Protein AF-A0A2S5X567-F1 (afdb_monomer_lite)

Structure (mmCIF, N/CA/C/O backbone):
data_AF-A0A2S5X567-F1
#
_entry.id   AF-A0A2S5X567-F1
#
loop_
_atom_site.group_PDB
_atom_site.id
_atom_site.type_symbol
_atom_site.label_atom_id
_atom_site.label_alt_id
_atom_site.label_comp_id
_atom_site.label_asym_id
_atom_site.label_entity_id
_atom_site.label_seq_id
_atom_site.pdbx_PDB_ins_code
_atom_site.Cartn_x
_atom_site.Cartn_y
_atom_site.Cartn_z
_atom_site.occupancy
_atom_site.B_iso_or_equiv
_atom_site.auth_seq_id
_atom_site.auth_comp_id
_atom_site.auth_asym_id
_atom_site.auth_atom_id
_atom_site.pdbx_PDB_model_num
ATOM 1 N N . MET A 1 1 ? -28.056 -28.460 -9.362 1.00 40.34 1 MET A N 1
ATOM 2 C CA . MET A 1 1 ? -28.224 -27.778 -8.064 1.00 40.34 1 MET A CA 1
ATOM 3 C C . MET A 1 1 ? -27.816 -28.762 -6.987 1.00 40.34 1 MET A C 1
ATOM 5 O O . MET A 1 1 ? -28.628 -29.584 -6.592 1.00 40.34 1 MET A O 1
ATOM 9 N N . ALA A 1 2 ? -26.530 -28.770 -6.637 1.00 36.94 2 ALA A N 1
ATOM 10 C CA . ALA A 1 2 ? -26.039 -29.514 -5.486 1.00 36.94 2 ALA A CA 1
ATOM 11 C C . ALA A 1 2 ? -26.083 -28.575 -4.278 1.00 36.94 2 ALA A C 1
ATOM 13 O O . ALA A 1 2 ? -25.744 -27.397 -4.394 1.00 36.94 2 ALA A O 1
ATOM 14 N N . ASP A 1 3 ? -26.581 -29.125 -3.185 1.00 39.69 3 ASP A N 1
ATOM 15 C CA . ASP A 1 3 ? -26.898 -28.499 -1.914 1.00 39.69 3 ASP A CA 1
ATOM 16 C C . ASP A 1 3 ? -25.749 -27.630 -1.366 1.00 39.69 3 ASP A C 1
ATOM 18 O O . ASP A 1 3 ? -24.640 -28.100 -1.109 1.00 39.69 3 ASP A O 1
ATOM 22 N N . ALA A 1 4 ? -26.015 -26.330 -1.232 1.00 44.78 4 ALA A N 1
ATOM 23 C CA . ALA A 1 4 ? -25.127 -25.352 -0.605 1.00 44.78 4 ALA A CA 1
ATOM 24 C C . ALA A 1 4 ? -25.386 -25.229 0.913 1.00 44.78 4 ALA A C 1
ATOM 26 O O . ALA A 1 4 ? -24.801 -24.362 1.563 1.00 44.78 4 ALA A O 1
ATOM 27 N N . GLY A 1 5 ? -26.254 -26.080 1.473 1.00 37.66 5 GLY A N 1
ATOM 28 C CA . GLY A 1 5 ? -26.745 -26.012 2.847 1.00 37.66 5 GLY A CA 1
ATOM 29 C C . GLY A 1 5 ? -25.761 -26.439 3.939 1.00 37.66 5 GLY A C 1
ATOM 30 O O . GLY A 1 5 ? -26.030 -26.181 5.106 1.00 37.66 5 GLY A O 1
ATOM 31 N N . GLU A 1 6 ? -24.605 -27.022 3.604 1.00 38.41 6 GLU A N 1
ATOM 32 C CA . GLU A 1 6 ? -23.741 -27.685 4.602 1.00 38.41 6 GLU A CA 1
ATOM 33 C C . GLU A 1 6 ? -22.329 -27.077 4.748 1.00 38.41 6 GLU A C 1
ATOM 35 O O . GLU A 1 6 ? -21.417 -27.704 5.278 1.00 38.41 6 GLU A O 1
ATOM 40 N N . ARG A 1 7 ? -22.116 -25.829 4.297 1.00 49.78 7 ARG A N 1
ATOM 41 C CA . ARG A 1 7 ? -20.831 -25.106 4.473 1.00 49.78 7 ARG A CA 1
ATOM 42 C C . ARG A 1 7 ? -20.828 -23.992 5.520 1.00 49.78 7 ARG A C 1
ATOM 44 O O . ARG A 1 7 ? -19.829 -23.290 5.636 1.00 49.78 7 ARG A O 1
ATOM 51 N N . SER A 1 8 ? -21.893 -23.816 6.297 1.00 47.00 8 SER A N 1
ATOM 52 C CA . SER A 1 8 ? -21.984 -22.704 7.253 1.00 47.00 8 SER A CA 1
ATOM 53 C C . SER A 1 8 ? -21.869 -23.145 8.713 1.00 47.00 8 SER A C 1
ATOM 55 O O . SER A 1 8 ? -22.635 -22.700 9.564 1.00 47.00 8 SER A O 1
ATOM 57 N N . GLY A 1 9 ? -20.840 -23.930 9.037 1.00 45.16 9 GLY A N 1
ATOM 58 C CA . GLY A 1 9 ? -20.127 -23.654 10.282 1.00 45.16 9 GLY A CA 1
ATOM 59 C C . GLY A 1 9 ? -19.465 -22.296 10.084 1.00 45.16 9 GLY A C 1
ATOM 60 O O . GLY A 1 9 ? -18.417 -22.220 9.445 1.00 45.16 9 GLY A O 1
ATOM 61 N N . ARG A 1 10 ? -20.146 -21.213 10.478 1.00 57.50 10 ARG A N 1
ATOM 62 C CA . ARG A 1 10 ? -19.633 -19.844 10.371 1.00 57.50 10 ARG A CA 1
ATOM 63 C C . ARG A 1 10 ? -18.263 -19.858 11.045 1.00 57.50 10 ARG A C 1
ATOM 65 O O . ARG A 1 10 ? -18.187 -20.060 12.250 1.00 57.50 10 ARG A O 1
ATOM 72 N N . ARG A 1 11 ? -17.185 -19.762 10.262 1.00 63.56 11 ARG A N 1
ATOM 73 C CA . ARG A 1 11 ? -15.843 -19.637 10.827 1.00 63.56 11 ARG A CA 1
ATOM 74 C C . ARG A 1 11 ? -15.815 -18.275 11.495 1.00 63.56 11 ARG A C 1
ATOM 76 O O . ARG A 1 11 ? -15.683 -17.264 10.817 1.00 63.56 11 ARG A O 1
ATOM 83 N N . GLU A 1 12 ? -16.071 -18.257 12.794 1.00 80.62 12 GLU A N 1
ATOM 84 C CA . GLU A 1 12 ? -15.840 -17.080 13.612 1.00 80.62 12 GLU A CA 1
ATOM 85 C C . GLU A 1 12 ? -14.354 -16.730 13.505 1.00 80.62 12 GLU A C 1
ATOM 87 O O . GLU A 1 12 ? -13.498 -17.611 13.378 1.00 80.62 12 GLU A O 1
ATOM 92 N N . HIS A 1 13 ? -14.054 -15.436 13.486 1.00 89.81 13 HIS A N 1
ATOM 93 C CA . HIS A 1 13 ? -12.693 -14.920 13.411 1.00 89.81 13 HIS A CA 1
ATOM 94 C C . HIS A 1 13 ? -12.310 -14.374 14.795 1.00 89.81 13 HIS A C 1
ATOM 96 O O . HIS A 1 13 ? -12.282 -13.157 14.962 1.00 89.81 13 HIS A O 1
ATOM 102 N N . PRO A 1 14 ? -12.067 -15.234 15.807 1.00 93.44 14 PRO A N 1
ATOM 103 C CA . PRO A 1 14 ? -11.930 -14.797 17.198 1.00 93.44 14 PRO A CA 1
ATOM 104 C C . PRO A 1 14 ? -10.787 -13.797 17.392 1.00 93.44 14 PRO A C 1
ATOM 106 O O . PRO A 1 14 ? -10.970 -12.797 18.072 1.00 93.44 14 PRO A O 1
ATOM 109 N N . GLU A 1 15 ? -9.644 -13.992 16.728 1.00 95.62 15 GLU A N 1
ATOM 110 C CA . GLU A 1 15 ? -8.525 -13.044 16.836 1.00 95.62 15 GLU A CA 1
ATOM 111 C C . GLU A 1 15 ? -8.782 -11.724 16.094 1.00 95.62 15 GLU A C 1
ATOM 113 O O . GLU A 1 15 ? -8.281 -10.686 16.511 1.00 95.62 15 GLU A O 1
ATOM 118 N N . LEU A 1 16 ? -9.601 -11.727 15.035 1.00 94.88 16 LEU A N 1
ATOM 119 C CA . LEU A 1 16 ? -10.022 -10.479 14.389 1.00 94.88 16 LEU A CA 1
ATOM 120 C C . LEU A 1 16 ? -10.975 -9.700 15.299 1.00 94.88 16 LEU A C 1
ATOM 122 O O . LEU A 1 16 ? -10.825 -8.494 15.441 1.00 94.88 16 LEU A O 1
ATOM 126 N N . LEU A 1 17 ? -11.925 -10.390 15.937 1.00 94.06 17 LEU A N 1
ATOM 127 C CA . LEU A 1 17 ? -12.828 -9.781 16.917 1.00 94.06 17 LEU A CA 1
ATOM 128 C C . LEU A 1 17 ? -12.043 -9.210 18.101 1.00 94.06 17 LEU A C 1
ATOM 130 O O . LEU A 1 17 ? -12.243 -8.057 18.465 1.00 94.06 17 LEU A O 1
ATOM 134 N N . ARG A 1 18 ? -11.072 -9.964 18.622 1.00 95.88 18 ARG A N 1
ATOM 135 C CA . ARG A 1 18 ? -10.154 -9.478 19.655 1.00 95.88 18 ARG A CA 1
ATOM 136 C C . ARG A 1 18 ? -9.371 -8.242 19.200 1.00 95.88 18 ARG A C 1
ATOM 138 O O . ARG A 1 18 ? -9.202 -7.314 19.981 1.00 95.88 18 ARG A O 1
ATOM 145 N N . LEU A 1 19 ? -8.879 -8.209 17.960 1.00 95.94 19 LEU A N 1
ATOM 146 C CA . LEU A 1 19 ? -8.181 -7.034 17.429 1.00 95.94 19 LEU A CA 1
ATOM 147 C C . LEU A 1 19 ? -9.108 -5.811 17.361 1.00 95.94 19 LEU A C 1
ATOM 149 O O . LEU A 1 19 ? -8.684 -4.718 17.721 1.00 95.94 19 LEU A O 1
ATOM 153 N N . LEU A 1 20 ? -10.373 -5.990 16.968 1.00 93.31 20 LEU A N 1
ATOM 154 C CA . LEU A 1 20 ? -11.370 -4.913 16.993 1.00 93.31 20 LEU A CA 1
ATOM 155 C C . LEU A 1 20 ? -11.576 -4.364 18.409 1.00 93.31 20 LEU A C 1
ATOM 157 O O . LEU A 1 20 ? -11.542 -3.150 18.590 1.00 93.31 20 LEU A O 1
ATOM 161 N N . GLU A 1 21 ? -11.700 -5.242 19.407 1.00 93.19 21 GLU A N 1
ATOM 162 C CA . GLU A 1 21 ? -11.808 -4.848 20.819 1.00 93.19 21 GLU A CA 1
ATOM 163 C C . GLU A 1 21 ? -10.570 -4.064 21.292 1.00 93.19 21 GLU A C 1
ATOM 165 O O . GLU A 1 21 ? -10.695 -3.083 22.022 1.00 93.19 21 GLU A O 1
ATOM 170 N N . VAL A 1 22 ? -9.365 -4.453 20.854 1.00 94.06 22 VAL A N 1
ATOM 171 C CA . VAL A 1 22 ? -8.121 -3.725 21.167 1.00 94.06 22 VAL A CA 1
ATOM 172 C C . VAL A 1 22 ? -8.123 -2.323 20.550 1.00 94.06 22 VAL A C 1
ATOM 174 O O . VAL A 1 22 ? -7.783 -1.357 21.236 1.00 94.06 22 VAL A O 1
ATOM 177 N N . VAL A 1 23 ? -8.517 -2.194 19.279 1.00 92.44 23 VAL A N 1
ATOM 178 C CA . VAL A 1 23 ? -8.590 -0.893 18.592 1.00 92.44 23 VAL A CA 1
ATOM 179 C C . VAL A 1 23 ? -9.621 0.018 19.264 1.00 92.44 23 VAL A C 1
ATOM 181 O O . VAL A 1 23 ? -9.329 1.189 19.505 1.00 92.44 23 VAL A O 1
ATOM 184 N N . GLU A 1 24 ? -10.784 -0.520 19.638 1.00 89.56 24 GLU A N 1
ATOM 185 C CA . GLU A 1 24 ? -11.815 0.208 20.387 1.00 89.56 24 GLU A CA 1
ATOM 186 C C . GLU A 1 24 ? -11.293 0.662 21.763 1.00 89.56 24 GLU A C 1
ATOM 188 O O . GLU A 1 24 ? -11.463 1.820 22.158 1.00 89.56 24 GLU A O 1
ATOM 193 N N . ALA A 1 25 ? -10.565 -0.207 22.473 1.00 91.19 25 ALA A N 1
ATOM 194 C CA . ALA A 1 25 ? -10.004 0.098 23.787 1.00 91.19 25 ALA A CA 1
ATOM 195 C C . ALA A 1 25 ? -8.987 1.252 23.766 1.00 91.19 25 ALA A C 1
ATOM 197 O O . ALA A 1 25 ? -8.916 2.020 24.728 1.00 91.19 25 ALA A O 1
ATOM 198 N N . PHE A 1 26 ? -8.241 1.454 22.671 1.00 91.12 26 PHE A N 1
ATOM 199 C CA . PHE A 1 26 ? -7.350 2.616 22.535 1.00 91.12 26 PHE A CA 1
ATOM 200 C C . PHE A 1 26 ? -8.079 3.955 22.640 1.00 91.12 26 PHE A C 1
ATOM 202 O O . PHE A 1 26 ? -7.446 4.975 22.924 1.00 91.12 26 PHE A O 1
ATOM 209 N N . ARG A 1 27 ? -9.389 3.955 22.400 1.00 79.88 27 ARG A N 1
ATOM 210 C CA . ARG A 1 27 ? -10.236 5.137 22.286 1.00 79.88 27 ARG A CA 1
ATOM 211 C C . ARG A 1 27 ? -11.341 5.204 23.344 1.00 79.88 27 ARG A C 1
ATOM 213 O O . ARG A 1 27 ? -12.065 6.196 23.375 1.00 79.88 27 ARG A O 1
ATOM 220 N N . GLY A 1 28 ? -11.475 4.173 24.177 1.00 80.31 28 GLY A N 1
ATOM 221 C CA . GLY A 1 28 ? -12.452 4.100 25.2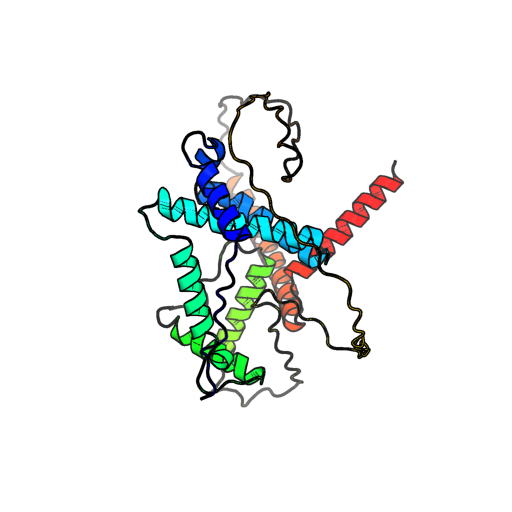61 1.00 80.31 28 GLY A CA 1
ATOM 222 C C . GLY A 1 28 ? -12.077 4.940 26.486 1.00 80.31 28 GLY A C 1
ATOM 223 O O . GLY A 1 28 ? -11.056 5.628 26.521 1.00 80.31 28 GLY A O 1
ATOM 224 N N . GLU A 1 29 ? -12.907 4.874 27.529 1.00 84.38 29 GLU A N 1
ATOM 225 C CA . GLU A 1 29 ? -12.613 5.514 28.815 1.00 84.38 29 GLU A CA 1
ATOM 226 C C . GLU A 1 29 ? -11.297 4.968 29.399 1.00 84.38 29 GLU A C 1
ATOM 228 O O . GLU A 1 29 ? -11.132 3.763 29.570 1.00 84.38 29 GLU A O 1
ATOM 233 N N . GLY A 1 30 ? -10.338 5.857 29.679 1.00 85.06 30 GLY A N 1
ATOM 234 C CA . GLY A 1 30 ? -8.984 5.460 30.089 1.00 85.06 30 GLY A CA 1
ATOM 235 C C . GLY A 1 30 ? -8.070 5.010 28.940 1.00 85.06 30 GLY A C 1
ATOM 236 O O . GLY A 1 30 ? -6.995 4.475 29.205 1.00 85.06 30 GLY A O 1
ATOM 237 N N . GLY A 1 31 ? -8.481 5.231 27.687 1.00 87.69 31 GLY A N 1
ATOM 238 C CA . GLY A 1 31 ? -7.711 4.936 26.483 1.00 87.69 31 GLY A CA 1
ATOM 239 C C . GLY A 1 31 ? -6.455 5.800 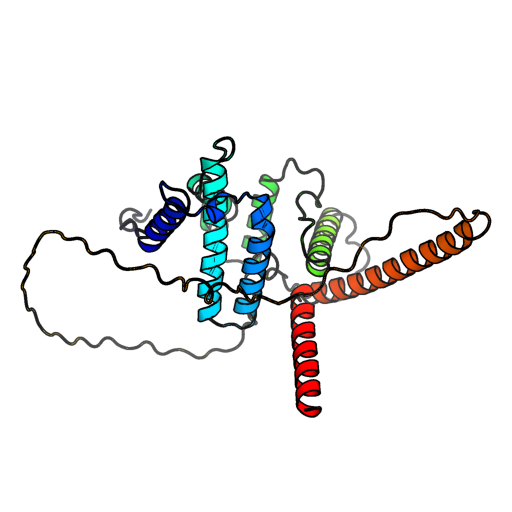26.305 1.00 87.69 31 GLY A C 1
ATOM 240 O O . GLY A 1 31 ? -6.023 6.563 27.171 1.00 87.69 31 GLY A O 1
ATOM 241 N N . CYS A 1 32 ? -5.829 5.679 25.140 1.00 93.38 32 CYS A N 1
ATOM 242 C CA . CYS A 1 32 ? -4.536 6.281 24.844 1.00 93.38 32 CYS A CA 1
ATOM 243 C C . CYS A 1 32 ? -4.689 7.632 24.136 1.00 93.38 32 CYS A C 1
ATOM 245 O O . CYS A 1 32 ? -5.043 7.690 22.956 1.00 93.38 32 CYS A O 1
ATOM 247 N N . ALA A 1 33 ? -4.301 8.714 24.820 1.00 92.75 33 ALA A N 1
ATOM 248 C CA . ALA A 1 33 ? -4.342 10.093 24.316 1.00 92.75 33 ALA A CA 1
ATOM 249 C C . ALA A 1 33 ? -3.566 10.330 23.003 1.00 92.75 33 ALA A C 1
ATOM 251 O O . ALA A 1 33 ? -3.821 11.318 22.313 1.00 92.75 33 ALA A O 1
ATOM 252 N N . TRP A 1 34 ? -2.645 9.437 22.623 1.00 93.31 34 TRP A N 1
ATOM 253 C CA . TRP A 1 34 ? -2.011 9.485 21.304 1.00 93.31 34 TRP A CA 1
ATOM 254 C C . TRP A 1 34 ? -2.947 8.975 20.206 1.00 93.31 34 TRP A C 1
ATOM 256 O O . TRP A 1 34 ? -3.137 9.693 19.226 1.00 93.31 34 TRP A O 1
ATOM 266 N N . TYR A 1 35 ? -3.579 7.806 20.383 1.00 92.62 35 TYR A N 1
ATOM 267 C CA . TYR A 1 35 ? -4.563 7.261 19.436 1.00 92.62 35 TYR A CA 1
ATOM 268 C C . TYR A 1 35 ? -5.776 8.192 19.340 1.00 92.62 35 TYR A C 1
ATOM 270 O O . TYR A 1 35 ? -6.142 8.632 18.252 1.00 92.62 35 TYR A O 1
ATOM 278 N N . GLU A 1 36 ? -6.323 8.600 20.487 1.00 89.44 36 GLU A N 1
ATOM 279 C CA . GLU A 1 36 ? -6.456 10.015 20.852 1.00 89.44 36 GLU A CA 1
ATOM 280 C C . GLU A 1 36 ? -6.499 11.090 19.763 1.00 89.44 36 GLU A C 1
ATOM 282 O O . GLU A 1 36 ? -7.543 11.557 19.297 1.00 89.44 36 GLU A O 1
ATOM 287 N N . ALA A 1 37 ? -5.317 11.581 19.445 1.00 90.62 37 ALA A N 1
ATOM 288 C CA . ALA A 1 37 ? -5.114 12.749 18.618 1.00 90.62 37 ALA A CA 1
ATOM 289 C C . ALA A 1 37 ? -5.101 12.423 17.118 1.00 90.62 37 ALA A C 1
ATOM 291 O O . ALA A 1 37 ? -5.044 13.347 16.306 1.00 90.62 37 ALA A O 1
ATOM 292 N N . GLN A 1 38 ? -5.149 11.142 16.736 1.00 92.94 38 GLN A N 1
ATOM 293 C CA . GLN A 1 38 ? -4.981 10.752 15.341 1.00 92.94 38 GLN A CA 1
ATOM 294 C C . GLN A 1 38 ? -6.188 11.111 14.470 1.00 92.94 38 GLN A C 1
ATOM 296 O O . GLN A 1 38 ? -7.344 11.135 14.901 1.00 92.94 38 GLN A O 1
ATOM 301 N N . THR A 1 39 ? -5.878 11.396 13.209 1.00 92.56 39 THR A N 1
ATOM 302 C CA . THR A 1 39 ? -6.813 11.685 12.122 1.00 92.56 39 THR A CA 1
ATOM 303 C C . THR A 1 39 ? -6.363 10.926 10.877 1.00 92.56 39 THR A C 1
ATOM 305 O O . THR A 1 39 ? -5.222 10.471 10.811 1.00 92.56 39 THR A O 1
ATOM 308 N N . HIS A 1 40 ? -7.204 10.857 9.838 1.00 94.38 40 HIS A N 1
ATOM 309 C CA . HIS A 1 40 ? -6.764 10.297 8.555 1.00 94.38 40 HIS A CA 1
ATOM 310 C C . HIS A 1 40 ? -5.468 10.947 8.055 1.00 94.38 40 HIS A C 1
ATOM 312 O O . HIS A 1 40 ? -4.560 10.242 7.637 1.00 94.38 40 HIS A O 1
ATOM 318 N N . ALA A 1 41 ? -5.364 12.277 8.150 1.00 94.81 41 ALA A N 1
ATOM 319 C CA . ALA A 1 41 ? -4.218 13.028 7.650 1.00 94.81 41 ALA A CA 1
ATOM 320 C C . ALA A 1 41 ? -2.922 12.736 8.421 1.00 94.81 41 ALA A C 1
ATOM 322 O O . ALA A 1 41 ? -1.865 12.628 7.806 1.00 94.81 41 ALA A O 1
ATOM 323 N N . THR A 1 42 ? -2.985 12.589 9.749 1.00 95.19 42 THR A N 1
ATOM 324 C CA . THR A 1 42 ? -1.787 12.298 10.558 1.00 95.19 42 THR A CA 1
ATOM 325 C C . THR A 1 42 ? -1.298 10.864 10.374 1.00 95.19 42 THR A C 1
ATOM 327 O O . THR A 1 42 ? -0.112 10.606 10.561 1.00 95.19 42 THR A O 1
ATOM 330 N N . LEU A 1 43 ? -2.187 9.953 9.968 1.00 95.56 43 LEU A N 1
ATOM 331 C CA . LEU A 1 43 ? -1.876 8.537 9.783 1.00 95.56 43 LEU A CA 1
ATOM 332 C C . LEU A 1 43 ? -1.321 8.174 8.400 1.00 95.56 43 LEU A C 1
ATOM 334 O O . LEU A 1 43 ? -0.715 7.118 8.267 1.00 95.56 43 LEU A O 1
ATOM 338 N N . VAL A 1 44 ? -1.443 9.047 7.389 1.00 95.75 44 VAL A N 1
ATOM 339 C CA . VAL A 1 44 ? -0.936 8.771 6.025 1.00 95.75 44 VAL A CA 1
ATOM 340 C C . VAL A 1 44 ? 0.549 8.400 6.021 1.00 95.75 44 VAL A C 1
ATOM 342 O O . VAL A 1 44 ? 0.954 7.521 5.261 1.00 95.75 44 VAL A O 1
ATOM 345 N N . LYS A 1 45 ? 1.357 9.049 6.873 1.00 95.25 45 LYS A N 1
ATOM 346 C CA . LYS A 1 45 ? 2.786 8.739 7.019 1.00 95.25 45 LYS A CA 1
ATOM 347 C C . LYS A 1 45 ? 2.988 7.271 7.399 1.00 95.25 45 LYS A C 1
ATOM 349 O O . LYS A 1 45 ? 3.688 6.575 6.679 1.00 95.25 45 LYS A O 1
ATOM 354 N N . TYR A 1 46 ? 2.322 6.820 8.461 1.00 95.94 46 TYR A N 1
ATOM 355 C CA . TYR A 1 46 ? 2.448 5.452 8.959 1.00 95.94 46 TYR A CA 1
ATOM 356 C C . TYR A 1 46 ? 1.921 4.446 7.941 1.00 95.94 46 TYR A C 1
ATOM 358 O O . TYR A 1 46 ? 2.650 3.547 7.569 1.00 95.94 46 TYR A O 1
ATOM 366 N N . LEU A 1 47 ? 0.738 4.663 7.350 1.00 96.56 47 LEU A N 1
ATOM 367 C CA . LEU A 1 47 ? 0.233 3.791 6.278 1.00 96.56 47 LEU A CA 1
ATOM 368 C C . LEU A 1 47 ? 1.232 3.633 5.115 1.00 96.56 47 LEU A C 1
ATOM 370 O O . LEU A 1 47 ? 1.333 2.556 4.529 1.00 96.56 47 LEU A O 1
ATOM 374 N N . THR A 1 48 ? 1.949 4.703 4.766 1.00 95.38 48 THR A N 1
ATOM 375 C CA . THR A 1 48 ? 2.980 4.658 3.719 1.00 95.38 48 THR A CA 1
ATOM 376 C C . THR A 1 48 ? 4.199 3.847 4.163 1.00 95.38 48 THR A C 1
ATOM 378 O O . THR A 1 48 ? 4.744 3.112 3.344 1.00 95.38 48 THR A O 1
ATOM 381 N N . GLU A 1 49 ? 4.605 3.973 5.430 1.00 96.44 49 GLU A N 1
ATOM 382 C CA . GLU A 1 49 ? 5.711 3.222 6.043 1.00 96.44 49 GLU A CA 1
ATOM 383 C C . GLU A 1 49 ? 5.371 1.725 6.122 1.00 96.44 49 GLU A C 1
ATOM 385 O O . GLU A 1 49 ? 6.047 0.954 5.447 1.00 96.44 49 GLU A O 1
ATOM 390 N N . GLU A 1 50 ? 4.244 1.338 6.736 1.00 97.88 50 GLU A N 1
ATOM 391 C CA . GLU A 1 50 ? 3.831 -0.079 6.853 1.00 97.88 50 GLU A CA 1
ATOM 392 C C . GLU A 1 50 ? 3.661 -0.742 5.470 1.00 97.88 50 GLU A C 1
ATOM 394 O O . GLU A 1 50 ? 3.925 -1.922 5.254 1.00 97.88 50 GLU A O 1
ATOM 399 N N . THR A 1 51 ? 3.202 0.021 4.467 1.00 96.50 51 THR A N 1
ATOM 400 C CA . THR A 1 51 ? 3.097 -0.499 3.093 1.00 96.50 51 THR A CA 1
ATOM 401 C C . THR A 1 51 ? 4.479 -0.733 2.479 1.00 96.50 51 THR A C 1
ATOM 403 O O . THR A 1 51 ? 4.645 -1.665 1.692 1.00 96.50 51 THR A O 1
ATOM 406 N N . ALA A 1 52 ? 5.459 0.122 2.778 1.00 95.00 52 ALA A N 1
ATOM 407 C CA . ALA A 1 52 ? 6.824 -0.035 2.293 1.00 95.00 52 ALA A CA 1
ATOM 408 C C . ALA A 1 52 ? 7.534 -1.207 2.988 1.00 95.00 52 ALA A C 1
ATOM 410 O O . ALA A 1 52 ? 8.188 -1.986 2.295 1.00 95.00 52 ALA A O 1
ATOM 411 N N . GLU A 1 53 ? 7.342 -1.367 4.296 1.00 97.00 53 GLU A N 1
ATOM 412 C CA . GLU A 1 53 ? 7.863 -2.490 5.087 1.00 97.00 53 GLU A CA 1
ATOM 413 C C . GLU A 1 53 ? 7.243 -3.815 4.620 1.00 97.00 53 GLU A C 1
ATOM 415 O O . GLU A 1 53 ? 7.966 -4.758 4.296 1.00 97.00 53 GLU A O 1
ATOM 420 N N . LEU A 1 54 ? 5.927 -3.854 4.371 1.00 97.94 54 LEU A N 1
ATOM 421 C CA . LEU A 1 54 ? 5.287 -5.014 3.743 1.00 97.94 54 LEU A CA 1
ATOM 422 C C . LEU A 1 54 ? 5.874 -5.337 2.357 1.00 97.94 54 LEU A C 1
ATOM 424 O O . LEU A 1 54 ? 6.038 -6.507 2.005 1.00 97.94 54 LEU A O 1
ATOM 428 N N . VAL A 1 55 ? 6.176 -4.324 1.537 1.00 96.19 55 VAL A N 1
ATOM 429 C CA . VAL A 1 55 ? 6.822 -4.534 0.228 1.00 96.19 55 VAL A CA 1
ATOM 430 C C . VAL A 1 55 ? 8.227 -5.113 0.392 1.00 96.19 55 VAL A C 1
ATOM 432 O O . VAL A 1 55 ? 8.590 -5.995 -0.386 1.00 96.19 55 VAL A O 1
ATOM 435 N N . GLU A 1 56 ? 9.003 -4.644 1.368 1.00 94.00 56 GLU A N 1
ATOM 436 C CA . GLU A 1 56 ? 10.327 -5.186 1.688 1.00 94.00 56 GLU A CA 1
ATOM 437 C C . GLU A 1 56 ? 10.229 -6.655 2.113 1.00 94.00 56 GLU A C 1
ATOM 439 O O . GLU A 1 56 ? 10.819 -7.512 1.454 1.00 94.00 56 GLU A O 1
ATOM 444 N N . ALA A 1 57 ? 9.374 -6.967 3.089 1.00 96.31 57 ALA A N 1
ATOM 445 C CA . ALA A 1 57 ? 9.161 -8.325 3.583 1.00 96.31 57 ALA A CA 1
ATOM 446 C C . ALA A 1 57 ? 8.725 -9.304 2.472 1.00 96.31 57 ALA A C 1
ATOM 448 O O . ALA A 1 57 ? 9.213 -10.434 2.382 1.00 96.31 57 ALA A O 1
ATOM 449 N N . LEU A 1 58 ? 7.832 -8.869 1.572 1.00 96.12 58 LEU A N 1
ATOM 450 C CA . LEU A 1 58 ? 7.399 -9.660 0.413 1.00 96.12 58 LEU A CA 1
ATOM 451 C C . LEU A 1 58 ? 8.515 -9.882 -0.614 1.00 96.12 58 LEU A C 1
ATOM 453 O O . LEU A 1 58 ? 8.540 -10.917 -1.283 1.00 96.12 58 LEU A O 1
ATOM 457 N N . GLU A 1 59 ? 9.396 -8.902 -0.809 1.00 94.31 59 GLU A N 1
ATOM 458 C CA . GLU A 1 59 ? 10.512 -9.014 -1.749 1.00 94.31 59 GLU A CA 1
ATOM 459 C C . GLU A 1 59 ? 11.650 -9.884 -1.214 1.00 94.31 59 GLU A C 1
ATOM 461 O O . GLU A 1 59 ? 12.325 -10.529 -2.026 1.00 94.31 59 GLU A O 1
ATOM 466 N N . ASP A 1 60 ? 11.811 -9.928 0.106 1.00 93.12 60 ASP A N 1
ATOM 467 C CA . ASP A 1 60 ? 12.787 -10.758 0.809 1.00 93.12 60 ASP A CA 1
ATOM 468 C C . ASP A 1 60 ? 12.266 -12.183 1.102 1.00 93.12 60 ASP A C 1
ATOM 470 O O . ASP A 1 60 ? 13.053 -13.063 1.451 1.00 93.12 60 ASP A O 1
ATOM 474 N N . ASP A 1 61 ? 10.974 -12.446 0.848 1.00 94.50 61 ASP A N 1
ATOM 475 C CA . ASP A 1 61 ? 10.299 -13.746 1.029 1.00 94.50 61 ASP A CA 1
ATOM 476 C C . ASP A 1 61 ? 10.416 -14.275 2.475 1.00 94.50 61 ASP A C 1
ATOM 478 O O . ASP A 1 61 ? 10.534 -15.485 2.682 1.00 94.50 61 ASP A O 1
ATOM 482 N N . ASP A 1 62 ? 10.383 -13.378 3.475 1.00 94.50 62 ASP A N 1
ATOM 483 C CA . ASP A 1 62 ? 10.406 -13.729 4.904 1.00 94.50 62 ASP A CA 1
ATOM 484 C C . ASP A 1 62 ? 8.975 -13.870 5.460 1.00 94.50 62 ASP A C 1
ATOM 486 O O . ASP A 1 62 ? 8.274 -12.874 5.654 1.00 94.50 62 ASP A O 1
ATOM 490 N N . PRO A 1 63 ? 8.494 -15.092 5.763 1.00 96.25 63 PRO A N 1
A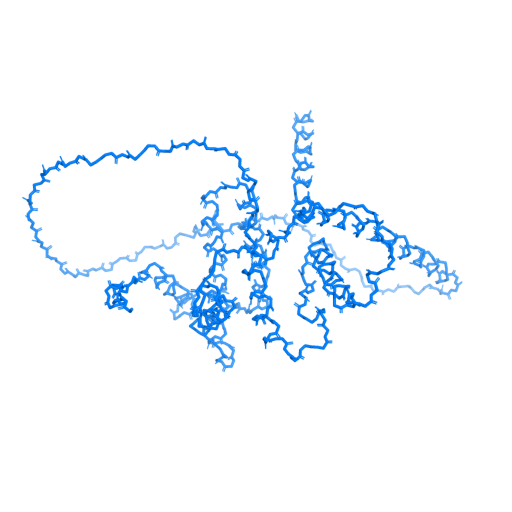TOM 491 C CA . PRO A 1 63 ? 7.132 -15.294 6.251 1.00 96.25 63 PRO A CA 1
ATOM 492 C C . PRO A 1 63 ? 6.855 -14.681 7.629 1.00 96.25 63 PRO A C 1
ATO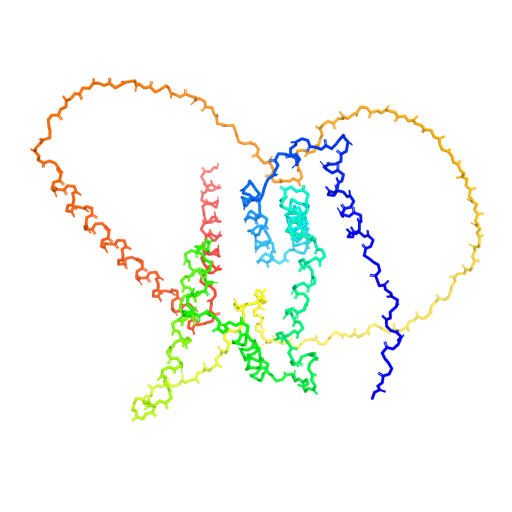M 494 O O . PRO A 1 63 ? 5.685 -14.507 7.983 1.00 96.25 63 PRO A O 1
ATOM 497 N N . THR A 1 64 ? 7.894 -14.436 8.430 1.00 97.75 64 THR A N 1
ATOM 498 C CA . THR A 1 64 ? 7.763 -13.826 9.757 1.00 97.75 64 THR A CA 1
ATOM 499 C C . THR A 1 64 ? 7.418 -12.359 9.592 1.00 97.75 64 THR A C 1
ATOM 501 O O . THR A 1 64 ? 6.348 -11.953 10.050 1.00 97.75 64 THR A O 1
ATOM 504 N N . ASP A 1 65 ? 8.256 -11.640 8.850 1.00 97.56 65 ASP A N 1
ATOM 505 C CA . ASP A 1 65 ? 8.098 -10.212 8.590 1.00 97.56 65 ASP A CA 1
ATOM 506 C C . ASP A 1 65 ? 6.826 -9.978 7.767 1.00 97.56 65 ASP A C 1
ATOM 508 O O . ASP A 1 65 ? 5.986 -9.172 8.141 1.00 97.56 65 ASP A O 1
ATOM 512 N N . ILE A 1 66 ? 6.548 -10.798 6.741 1.00 98.50 66 ILE A N 1
ATOM 513 C CA . ILE A 1 66 ? 5.296 -10.694 5.966 1.00 98.50 66 ILE A CA 1
ATOM 514 C C . ILE A 1 66 ? 4.063 -10.748 6.878 1.00 98.50 66 ILE A C 1
ATOM 516 O O . ILE A 1 66 ? 3.079 -10.051 6.636 1.00 98.50 66 ILE A O 1
ATOM 520 N N . ARG A 1 67 ? 4.067 -11.604 7.907 1.00 98.25 67 ARG A N 1
ATOM 521 C CA . ARG A 1 67 ? 2.929 -11.727 8.827 1.00 98.25 67 ARG A CA 1
ATOM 522 C C . ARG A 1 67 ? 2.809 -10.518 9.755 1.00 98.25 67 ARG A C 1
ATOM 524 O O . ARG A 1 67 ? 1.677 -10.157 10.071 1.00 98.25 67 ARG A O 1
ATOM 531 N N . GLU A 1 68 ? 3.931 -9.969 10.206 1.00 98.25 68 GLU A N 1
ATOM 532 C CA . GLU A 1 68 ? 3.997 -8.757 11.031 1.00 98.25 68 GLU A CA 1
ATOM 533 C C . GLU A 1 68 ? 3.430 -7.568 10.252 1.00 98.25 68 GLU A C 1
ATOM 535 O O . GLU A 1 68 ? 2.361 -7.067 10.600 1.00 98.25 68 GLU A O 1
ATOM 540 N N . GLU A 1 69 ? 3.996 -7.290 9.081 1.00 98.56 69 GLU A N 1
ATOM 541 C CA . GLU A 1 69 ? 3.628 -6.136 8.258 1.00 98.56 69 GLU A CA 1
ATOM 542 C C . GLU A 1 69 ? 2.202 -6.225 7.685 1.00 98.56 69 GLU A C 1
ATOM 544 O O . GLU A 1 69 ? 1.490 -5.228 7.531 1.00 98.56 69 GLU A O 1
ATOM 549 N N . LEU A 1 70 ? 1.706 -7.438 7.394 1.00 98.56 70 LEU A N 1
ATOM 550 C CA . LEU A 1 70 ? 0.286 -7.631 7.064 1.00 98.56 70 LEU A CA 1
ATOM 551 C C . LEU A 1 70 ? -0.629 -7.261 8.237 1.00 98.56 70 LEU A C 1
ATOM 553 O O . LEU A 1 70 ? -1.750 -6.795 8.011 1.00 98.56 70 LEU A O 1
ATOM 557 N N . GLY A 1 71 ? -0.181 -7.509 9.467 1.00 98.31 71 GLY A N 1
ATOM 558 C CA . GLY A 1 71 ? -0.867 -7.110 10.689 1.00 98.31 71 GLY A CA 1
ATOM 559 C C . GLY A 1 71 ? -0.929 -5.594 10.834 1.00 98.31 71 GLY A C 1
ATOM 560 O O . GLY A 1 71 ? -2.009 -5.066 11.109 1.00 98.31 71 GLY A O 1
ATOM 561 N N . ASP A 1 72 ? 0.169 -4.895 10.562 1.00 98.38 72 ASP A N 1
ATOM 562 C CA . ASP A 1 72 ? 0.242 -3.439 10.695 1.00 98.38 72 ASP A CA 1
ATOM 563 C C . ASP A 1 72 ? -0.550 -2.713 9.603 1.00 98.38 72 ASP A C 1
ATOM 565 O O . ASP A 1 72 ? -1.360 -1.824 9.893 1.00 98.38 72 ASP A O 1
ATOM 569 N N . VAL A 1 73 ? -0.487 -3.183 8.352 1.00 98.50 73 VAL A N 1
ATOM 570 C CA . VAL A 1 73 ? -1.378 -2.694 7.286 1.00 98.50 73 VAL A CA 1
ATOM 571 C C . VAL A 1 73 ? -2.852 -2.977 7.613 1.00 98.50 73 VAL A C 1
ATOM 573 O O . VAL A 1 73 ? -3.714 -2.123 7.374 1.00 98.50 73 VAL A O 1
ATOM 576 N N . LEU A 1 74 ? -3.175 -4.145 8.185 1.00 98.19 74 LEU A N 1
ATOM 577 C CA . LEU A 1 74 ? -4.535 -4.442 8.646 1.00 98.19 74 LEU A CA 1
ATOM 578 C C . LEU A 1 74 ? -4.964 -3.467 9.749 1.00 98.19 74 LEU A C 1
ATOM 580 O O . LEU A 1 74 ? -6.068 -2.923 9.675 1.00 98.19 74 LEU A O 1
ATOM 584 N N . PHE A 1 75 ? -4.101 -3.196 10.728 1.00 97.62 75 PHE A N 1
ATOM 585 C CA . PHE A 1 75 ? -4.361 -2.219 11.780 1.00 97.62 75 PHE A CA 1
ATOM 586 C C . PHE A 1 75 ? -4.667 -0.829 11.204 1.00 97.62 75 PHE A C 1
ATOM 588 O O . PHE A 1 75 ? -5.653 -0.215 11.616 1.00 97.62 75 PHE A O 1
ATOM 595 N N . GLN A 1 76 ? -3.927 -0.361 10.191 1.00 97.69 76 GLN A N 1
ATOM 596 C CA . GLN A 1 76 ? -4.217 0.919 9.528 1.00 97.69 76 GLN A CA 1
ATOM 597 C C . GLN A 1 76 ? -5.630 0.954 8.916 1.00 97.69 76 GLN A C 1
ATOM 599 O O . GLN A 1 76 ? -6.348 1.948 9.060 1.00 97.69 76 GLN A O 1
ATOM 604 N N . VAL A 1 77 ? -6.077 -0.132 8.270 1.00 97.44 77 VAL A N 1
ATOM 605 C CA . VAL A 1 77 ? -7.444 -0.235 7.714 1.00 97.44 77 VAL A CA 1
ATOM 606 C C . VAL A 1 77 ? -8.498 -0.165 8.820 1.00 97.44 77 VAL A C 1
ATOM 608 O O . VAL A 1 77 ? -9.492 0.559 8.682 1.00 97.44 77 VAL A O 1
ATOM 611 N N . LEU A 1 78 ? -8.282 -0.891 9.920 1.00 95.62 78 LEU A N 1
ATOM 612 C CA . LEU A 1 78 ? -9.178 -0.883 11.075 1.00 95.62 78 LEU A CA 1
ATOM 613 C C . LEU A 1 78 ? -9.260 0.511 11.695 1.00 95.62 78 LEU A C 1
ATOM 615 O O . LEU A 1 78 ? -10.356 1.024 11.912 1.00 95.62 78 LEU A O 1
ATOM 619 N N . PHE A 1 79 ? -8.118 1.157 11.914 1.00 94.50 79 PHE A N 1
ATOM 620 C CA . PHE A 1 79 ? -8.062 2.425 12.625 1.00 94.50 79 PHE A CA 1
ATOM 621 C C . PHE A 1 79 ? -8.590 3.599 11.791 1.00 94.50 79 PHE A C 1
ATOM 623 O O . PHE A 1 79 ? -9.298 4.465 12.304 1.00 94.50 79 PHE A O 1
ATOM 630 N N . HIS A 1 80 ? -8.363 3.602 10.474 1.00 95.31 80 HIS A N 1
ATOM 631 C CA . HIS A 1 80 ? -9.044 4.547 9.589 1.00 95.31 80 HIS A CA 1
ATOM 632 C C . HIS A 1 80 ? -10.564 4.335 9.564 1.00 95.31 80 HIS A C 1
ATOM 634 O O . HIS A 1 80 ? -11.308 5.316 9.521 1.00 95.31 80 HIS A O 1
ATOM 640 N N . SER A 1 81 ? -11.034 3.086 9.608 1.00 94.88 81 SER A N 1
ATOM 641 C CA . SER A 1 81 ? -12.470 2.783 9.665 1.00 94.88 81 SER A CA 1
ATOM 642 C C . SER A 1 81 ? -13.091 3.229 10.994 1.00 94.88 81 SER A C 1
ATOM 644 O O . SER A 1 81 ? -14.182 3.800 10.996 1.00 94.88 81 SER A O 1
ATOM 646 N N . ASP A 1 82 ? -12.378 3.044 12.108 1.00 91.81 82 ASP A N 1
ATOM 647 C CA . ASP A 1 82 ? -12.774 3.549 13.425 1.00 91.81 82 ASP A CA 1
ATOM 648 C C . ASP A 1 82 ? -12.921 5.079 13.414 1.00 91.81 82 ASP A C 1
ATOM 650 O O . ASP A 1 82 ? -14.001 5.592 13.714 1.00 91.81 82 ASP A O 1
ATOM 654 N N . ILE A 1 83 ? -11.901 5.812 12.945 1.00 91.25 83 ILE A N 1
ATOM 655 C CA . ILE A 1 83 ? -11.935 7.282 12.829 1.00 91.25 83 ILE A CA 1
ATOM 656 C C . ILE A 1 83 ? -13.125 7.753 11.978 1.00 91.25 83 ILE A C 1
ATOM 658 O O . ILE A 1 83 ? -13.809 8.714 12.347 1.00 91.25 83 ILE A O 1
ATOM 662 N N . ALA A 1 84 ? -13.393 7.090 10.849 1.00 92.62 84 ALA A N 1
ATOM 663 C CA . ALA A 1 84 ? -14.509 7.439 9.971 1.00 92.62 84 ALA A CA 1
ATOM 664 C C . ALA A 1 84 ? -15.876 7.250 10.651 1.00 92.62 84 ALA A C 1
ATOM 666 O O . ALA A 1 84 ? -16.785 8.069 10.453 1.00 92.62 84 ALA A O 1
ATOM 667 N N . SER A 1 85 ? -15.998 6.207 11.474 1.00 89.69 85 SER A N 1
ATOM 668 C CA . SER A 1 85 ? -17.228 5.872 12.190 1.00 89.69 85 SER A CA 1
ATOM 669 C C . SER A 1 85 ? -17.487 6.777 13.401 1.00 89.69 85 SER A C 1
ATOM 671 O O . SER A 1 85 ? -18.632 7.159 13.637 1.00 89.69 85 SER A O 1
ATOM 673 N N . THR A 1 86 ? -16.439 7.179 14.131 1.00 79.69 86 THR A N 1
ATOM 674 C CA . THR A 1 86 ? -16.563 7.868 15.429 1.00 79.69 86 THR A CA 1
ATOM 675 C C . THR A 1 86 ? -16.333 9.379 15.369 1.00 79.69 86 THR A C 1
ATOM 677 O O . THR A 1 86 ? -16.865 10.114 16.201 1.00 79.69 86 THR A O 1
ATOM 680 N N . ARG A 1 87 ? -15.527 9.869 14.417 1.00 67.88 87 ARG A N 1
ATOM 681 C CA . ARG A 1 87 ? -15.024 11.261 14.391 1.00 67.88 87 ARG A CA 1
ATOM 682 C C . ARG A 1 87 ? -15.282 12.008 13.084 1.00 67.88 87 ARG A C 1
ATOM 684 O O . ARG A 1 87 ? -15.049 13.215 13.015 1.00 67.88 87 ARG A O 1
ATOM 691 N N . GLY A 1 88 ? -15.771 11.311 12.061 1.00 61.91 88 GLY A N 1
ATOM 692 C CA . GLY A 1 88 ? -16.349 11.919 10.865 1.00 61.91 88 GLY A CA 1
ATOM 693 C C . GLY A 1 88 ? -17.812 12.327 11.067 1.00 61.91 88 GLY A C 1
ATOM 694 O O . GLY A 1 88 ? -18.311 12.437 12.183 1.00 61.91 88 GLY A O 1
ATOM 695 N N . SER A 1 89 ? -18.553 12.476 9.970 1.00 61.59 89 SER A N 1
ATOM 696 C CA . SER A 1 89 ? -20.017 12.621 9.988 1.00 61.59 89 SER A CA 1
ATOM 697 C C . SER A 1 89 ? -20.761 11.327 10.377 1.00 61.59 89 SER A C 1
ATOM 699 O O . SER A 1 89 ? -21.942 11.208 10.063 1.00 61.59 89 SER A O 1
ATOM 701 N N . GLY A 1 90 ? -20.072 10.330 10.953 1.00 72.06 90 GLY A N 1
ATOM 702 C CA . GLY A 1 90 ? -20.517 8.933 10.958 1.00 72.06 90 GLY A CA 1
ATOM 703 C C . GLY A 1 90 ? -20.646 8.399 9.530 1.00 72.06 90 GLY A C 1
ATOM 704 O O . GLY A 1 90 ? -21.698 7.897 9.148 1.00 72.06 90 GLY A O 1
ATOM 705 N N . ALA A 1 91 ? -19.619 8.624 8.701 1.00 85.38 91 ALA A N 1
ATOM 706 C CA . ALA A 1 91 ? -19.724 8.449 7.251 1.00 85.38 91 ALA A CA 1
ATOM 707 C C . ALA A 1 91 ? -19.803 6.975 6.827 1.00 85.38 91 ALA A C 1
ATOM 709 O O . ALA A 1 91 ? -20.592 6.646 5.945 1.00 85.38 91 ALA A O 1
ATOM 710 N N . PHE A 1 92 ? -18.974 6.118 7.432 1.00 94.38 92 PHE A N 1
ATOM 711 C CA . PHE A 1 92 ? -18.924 4.680 7.167 1.00 94.38 92 PHE A CA 1
ATOM 712 C C . PHE A 1 92 ? -18.230 3.928 8.312 1.00 94.38 92 PHE A C 1
ATOM 714 O O . PHE A 1 92 ? -17.535 4.524 9.136 1.00 94.38 92 PHE A O 1
ATOM 721 N N . THR A 1 93 ? -18.414 2.612 8.338 1.00 93.75 93 THR A N 1
ATOM 722 C CA . THR A 1 93 ? -17.830 1.658 9.290 1.00 93.75 93 THR A CA 1
ATOM 723 C C . THR A 1 93 ? -16.910 0.659 8.584 1.00 93.75 93 THR A C 1
ATOM 725 O O . THR A 1 93 ? -16.881 0.580 7.354 1.00 93.75 93 THR A O 1
ATOM 728 N N . LEU A 1 94 ? -16.193 -0.171 9.348 1.00 94.44 94 LEU A N 1
ATOM 729 C CA . LEU A 1 94 ? -15.429 -1.285 8.777 1.00 94.44 94 LEU A CA 1
ATOM 730 C C . LEU A 1 94 ? -16.318 -2.263 7.983 1.00 94.44 94 LEU A C 1
ATOM 732 O O . LEU A 1 94 ? -15.902 -2.766 6.940 1.00 94.44 94 LEU A O 1
ATOM 736 N N . GLU A 1 95 ? -17.551 -2.503 8.437 1.00 95.00 95 GLU A N 1
ATOM 737 C CA . GLU A 1 95 ? -18.516 -3.367 7.743 1.00 95.00 95 GLU A CA 1
ATOM 738 C C . GLU A 1 95 ? -18.940 -2.785 6.390 1.00 95.00 95 GLU A C 1
ATOM 740 O O . GLU A 1 95 ? -19.134 -3.528 5.427 1.00 95.00 95 GLU A O 1
ATOM 745 N N . ASP A 1 96 ? -19.044 -1.457 6.282 1.00 96.44 96 ASP A N 1
ATOM 746 C CA . ASP A 1 96 ? -19.275 -0.787 4.999 1.00 96.44 96 ASP A CA 1
ATOM 747 C C . ASP A 1 96 ? -18.099 -1.016 4.043 1.00 96.44 96 ASP A C 1
ATOM 749 O O . ASP A 1 96 ? -18.314 -1.443 2.908 1.00 96.44 96 ASP A O 1
ATOM 753 N N . VAL A 1 97 ? -16.860 -0.827 4.518 1.00 96.75 97 VAL A N 1
ATOM 754 C CA . VAL A 1 97 ? -15.636 -1.070 3.730 1.00 96.75 97 VAL A CA 1
ATOM 755 C C . VAL A 1 97 ? -15.582 -2.519 3.236 1.00 96.75 97 VAL A C 1
ATOM 757 O O . VAL A 1 97 ? -15.350 -2.770 2.047 1.00 96.75 97 VAL A O 1
ATOM 760 N N . ALA A 1 98 ? -15.829 -3.481 4.130 1.00 96.56 98 ALA A N 1
ATOM 761 C CA . ALA A 1 98 ? -15.812 -4.903 3.811 1.00 96.56 98 ALA A CA 1
ATOM 762 C C . ALA A 1 98 ? -16.900 -5.272 2.792 1.00 96.56 98 ALA A C 1
ATOM 764 O O . ALA A 1 98 ? -16.605 -5.929 1.789 1.00 96.56 98 ALA A O 1
ATOM 765 N N . ARG A 1 99 ? -18.139 -4.811 3.006 1.00 97.56 99 ARG A N 1
ATOM 766 C CA . ARG A 1 99 ? -19.270 -5.033 2.094 1.00 97.56 99 ARG A CA 1
ATOM 767 C C . ARG A 1 99 ? -19.000 -4.455 0.712 1.00 97.56 99 ARG A C 1
ATOM 769 O O . ARG A 1 99 ? -19.133 -5.169 -0.280 1.00 97.56 99 ARG A O 1
ATOM 776 N N . GLU A 1 100 ? -18.594 -3.191 0.626 1.00 96.12 100 GLU A N 1
ATOM 777 C CA . GLU A 1 100 ? -18.349 -2.536 -0.660 1.00 96.12 100 GLU A CA 1
ATOM 778 C C . GLU A 1 100 ? -17.254 -3.244 -1.460 1.00 96.12 100 GLU A C 1
ATOM 780 O O . GLU A 1 100 ? -17.393 -3.457 -2.672 1.00 96.12 100 GLU A O 1
ATOM 785 N N . GLN A 1 101 ? -16.170 -3.645 -0.791 1.00 96.38 101 GLN A N 1
ATOM 786 C CA . GLN A 1 101 ? -15.085 -4.370 -1.433 1.00 96.38 101 GLN A CA 1
ATOM 787 C C . GLN A 1 101 ? -15.510 -5.792 -1.832 1.00 96.38 101 GLN A C 1
ATOM 789 O O . GLN A 1 101 ? -15.180 -6.216 -2.943 1.00 96.38 101 GLN A O 1
ATOM 794 N N . ALA A 1 102 ? -16.274 -6.505 -1.000 1.00 95.81 102 ALA A N 1
ATOM 795 C CA . ALA A 1 102 ? -16.806 -7.829 -1.322 1.00 95.81 102 ALA A CA 1
ATOM 796 C C . ALA A 1 102 ? -17.743 -7.782 -2.537 1.00 95.81 102 ALA A C 1
ATOM 798 O O . ALA A 1 102 ? -17.511 -8.491 -3.520 1.00 95.81 102 ALA A O 1
ATOM 799 N N . ASP A 1 103 ? -18.734 -6.889 -2.534 1.00 95.69 103 ASP A N 1
ATOM 800 C CA . ASP A 1 103 ? -19.681 -6.736 -3.639 1.00 95.69 103 ASP A CA 1
ATOM 801 C C . ASP A 1 103 ? -18.959 -6.369 -4.941 1.00 95.69 103 ASP A C 1
ATOM 803 O O . ASP A 1 103 ? -19.253 -6.906 -6.011 1.00 95.69 103 ASP A O 1
ATOM 807 N N . LYS A 1 104 ? -17.963 -5.482 -4.868 1.00 92.88 104 LYS A N 1
ATOM 808 C CA . LYS A 1 104 ? -17.119 -5.111 -6.011 1.00 92.88 104 LYS A CA 1
ATOM 809 C C . LYS A 1 104 ? -16.303 -6.288 -6.537 1.00 92.88 104 LYS A C 1
ATOM 811 O O . LYS A 1 104 ? -16.195 -6.441 -7.754 1.00 92.88 104 LYS A O 1
ATOM 816 N N . LEU A 1 105 ? -15.725 -7.115 -5.666 1.00 93.06 105 LEU A N 1
ATOM 817 C CA . LEU A 1 105 ? -15.002 -8.316 -6.084 1.00 93.06 105 LEU A CA 1
ATOM 818 C C . LEU A 1 105 ? -15.949 -9.335 -6.723 1.00 93.06 105 LEU A C 1
ATOM 820 O O . LEU A 1 105 ? -15.614 -9.874 -7.773 1.00 93.06 105 LEU A O 1
ATOM 824 N N . VAL A 1 106 ? -17.147 -9.543 -6.179 1.00 93.56 106 VAL A N 1
ATOM 825 C CA . VAL A 1 106 ? -18.151 -10.423 -6.796 1.00 93.56 106 VAL A CA 1
ATOM 826 C C . VAL A 1 106 ? -18.533 -9.914 -8.189 1.00 93.56 106 VAL A C 1
ATOM 828 O O . VAL A 1 106 ? -18.449 -10.662 -9.164 1.00 93.56 106 VAL A O 1
ATOM 831 N N . ARG A 1 107 ? -18.857 -8.620 -8.320 1.00 92.50 107 ARG A N 1
ATOM 832 C CA . ARG A 1 107 ? -19.223 -8.003 -9.607 1.00 92.50 107 ARG A CA 1
ATOM 833 C C . ARG A 1 107 ? -18.104 -8.058 -10.649 1.00 92.50 107 ARG A C 1
ATOM 835 O O . ARG A 1 107 ? -18.384 -8.268 -11.826 1.00 92.50 107 ARG A O 1
ATOM 842 N N . ARG A 1 108 ? -16.844 -7.856 -10.246 1.00 91.69 108 ARG A N 1
ATOM 843 C CA . ARG A 1 108 ? -15.686 -7.830 -11.163 1.00 91.69 108 ARG A CA 1
ATOM 844 C C . ARG A 1 108 ? -15.160 -9.209 -11.548 1.00 91.69 108 ARG A C 1
ATOM 846 O O . ARG A 1 108 ? -14.333 -9.288 -12.451 1.00 91.69 108 ARG A O 1
ATOM 853 N N . ASN A 1 109 ? -15.626 -10.277 -10.905 1.00 92.31 109 ASN A N 1
ATOM 854 C CA . ASN A 1 109 ? -15.170 -11.641 -11.171 1.00 92.31 109 ASN A CA 1
ATOM 855 C C . ASN A 1 109 ? -16.326 -12.555 -11.628 1.00 92.31 109 ASN A C 1
ATOM 857 O O . ASN A 1 109 ? -16.581 -13.589 -11.004 1.00 92.31 109 ASN A O 1
ATOM 861 N N . PRO A 1 110 ? -17.024 -12.230 -12.739 1.00 91.50 110 PRO A N 1
ATOM 862 C CA . PRO A 1 110 ? -18.108 -13.072 -13.255 1.00 91.50 110 PRO A CA 1
ATOM 863 C C . PRO A 1 110 ? -17.616 -14.453 -13.715 1.00 91.50 110 PRO A C 1
ATOM 865 O O . PRO A 1 110 ? -18.391 -15.401 -13.732 1.00 91.50 110 PRO A O 1
ATOM 868 N N . HIS A 1 111 ? -16.325 -14.600 -14.019 1.00 91.12 111 HIS A N 1
ATOM 869 C CA . HIS A 1 111 ? -15.698 -15.892 -14.304 1.00 91.12 111 HIS A CA 1
ATOM 870 C C . HIS A 1 111 ? -15.634 -16.827 -13.077 1.00 91.12 111 HIS A C 1
ATOM 872 O O . HIS A 1 111 ? -15.419 -18.023 -13.248 1.00 91.12 111 HIS A O 1
ATOM 878 N N . VAL A 1 112 ? -15.824 -16.305 -11.855 1.00 94.31 112 VAL A N 1
ATOM 879 C CA . VAL A 1 112 ? -15.932 -17.096 -10.613 1.00 94.31 112 VAL A CA 1
ATOM 880 C C . VAL A 1 112 ? -17.381 -17.179 -10.135 1.00 94.31 112 VAL A C 1
ATOM 882 O O . VAL A 1 112 ? -17.855 -18.262 -9.805 1.00 94.31 112 VAL A O 1
ATOM 885 N N . PHE A 1 113 ? -18.081 -16.041 -10.085 1.00 94.31 113 PHE A N 1
ATOM 886 C CA . PHE A 1 113 ? -19.391 -15.916 -9.428 1.00 94.31 113 PHE A CA 1
ATOM 887 C C . PHE A 1 113 ? -20.583 -15.856 -10.395 1.00 94.31 113 PHE A C 1
ATOM 889 O O . PHE A 1 113 ? -21.732 -15.812 -9.959 1.00 94.31 113 PHE A O 1
ATOM 896 N N . GLY A 1 114 ? -20.326 -15.807 -11.703 1.00 89.69 114 GLY A N 1
ATOM 897 C CA . GLY A 1 114 ? -21.347 -15.709 -12.741 1.00 89.69 114 GLY A CA 1
ATOM 898 C C . GLY A 1 114 ? -21.871 -17.067 -13.224 1.00 89.69 114 GLY A C 1
ATOM 899 O O . GLY A 1 114 ? -21.408 -18.124 -12.795 1.00 89.69 114 GLY A O 1
ATOM 900 N N . PRO A 1 115 ? -22.840 -17.056 -14.157 1.00 88.94 115 PRO A N 1
ATOM 901 C CA . PRO A 1 115 ? -23.489 -18.271 -14.655 1.00 88.94 115 PRO A CA 1
ATOM 902 C C . PRO A 1 115 ? -22.596 -19.119 -15.572 1.00 88.94 115 PRO A C 1
ATOM 904 O O . PRO A 1 115 ? -22.907 -20.284 -15.814 1.00 88.94 115 PRO A O 1
ATOM 907 N N . THR A 1 116 ? -21.501 -18.554 -16.088 1.00 87.50 116 THR A N 1
ATOM 908 C CA . THR A 1 116 ? -20.558 -19.241 -16.983 1.00 87.50 116 THR A CA 1
ATOM 909 C C . THR A 1 116 ? -19.133 -19.073 -16.458 1.00 87.50 116 THR A C 1
ATOM 911 O O . THR A 1 116 ? -18.404 -18.195 -16.920 1.00 87.50 116 THR A O 1
ATOM 914 N N . PRO A 1 117 ? -18.736 -19.868 -15.449 1.00 91.44 117 PRO A N 1
ATOM 915 C CA . PRO A 1 117 ? -17.377 -19.835 -14.939 1.00 91.44 117 PRO A CA 1
ATOM 916 C C . PRO A 1 117 ? -16.372 -20.291 -15.996 1.00 91.44 117 PRO A C 1
ATOM 918 O O . PRO A 1 117 ? -16.647 -21.217 -16.761 1.00 91.44 117 PRO A O 1
ATOM 921 N N . THR A 1 118 ? -15.189 -19.685 -16.000 1.00 92.00 118 THR A N 1
ATOM 922 C CA . THR A 1 118 ? -14.097 -20.045 -16.912 1.00 92.00 118 THR A CA 1
ATOM 923 C C . THR A 1 118 ? -12.761 -20.040 -16.176 1.00 92.00 118 THR A C 1
ATOM 925 O O . THR A 1 118 ? -12.590 -19.362 -15.161 1.00 92.00 118 THR A O 1
ATOM 928 N N . ARG A 1 119 ? -11.822 -20.848 -16.673 1.00 93.00 119 ARG A N 1
ATOM 929 C CA . ARG A 1 119 ? -10.419 -20.880 -16.225 1.00 93.00 119 ARG A CA 1
ATOM 930 C C . ARG A 1 119 ? -9.459 -20.448 -17.332 1.00 93.00 119 ARG A C 1
ATOM 932 O O . ARG A 1 119 ? -8.252 -20.478 -17.112 1.00 93.00 119 ARG A O 1
ATOM 939 N N . ASP A 1 120 ? -9.993 -20.096 -18.500 1.00 93.62 120 ASP A N 1
ATOM 940 C CA . ASP A 1 120 ? -9.207 -19.570 -19.605 1.00 93.62 120 ASP A CA 1
ATOM 941 C C . ASP A 1 120 ? -8.740 -18.156 -19.267 1.00 93.62 120 ASP A C 1
ATOM 943 O O . ASP A 1 120 ? -9.546 -17.298 -18.903 1.00 93.62 120 ASP A O 1
ATOM 947 N N . ILE A 1 121 ? -7.429 -17.931 -19.333 1.00 92.19 121 ILE A N 1
ATOM 948 C CA . ILE A 1 121 ? -6.837 -16.676 -18.877 1.00 92.19 121 ILE A CA 1
ATOM 949 C C . ILE A 1 121 ? -7.344 -15.535 -19.754 1.00 92.19 121 ILE A C 1
ATOM 951 O O . ILE A 1 121 ? -7.916 -14.596 -19.215 1.00 92.19 121 ILE A O 1
ATOM 955 N N . ASP A 1 122 ? -7.234 -15.629 -21.077 1.00 90.25 122 ASP A N 1
ATOM 956 C CA . ASP A 1 122 ? -7.632 -14.549 -21.988 1.00 90.25 122 ASP A CA 1
ATOM 957 C C . ASP A 1 122 ? -9.114 -14.176 -21.837 1.00 90.25 122 ASP A C 1
ATOM 959 O O . ASP A 1 122 ? -9.482 -12.994 -21.826 1.00 90.25 122 ASP A O 1
ATOM 963 N N . GLU A 1 123 ? -9.976 -15.169 -21.630 1.00 90.94 123 GLU A N 1
ATOM 964 C CA . GLU A 1 123 ? -11.383 -14.941 -21.335 1.00 90.94 123 GLU A CA 1
ATOM 965 C C . GLU A 1 123 ? -11.598 -14.256 -19.976 1.00 90.94 123 GLU A C 1
ATOM 967 O O . GLU A 1 123 ? -12.376 -13.299 -19.893 1.00 90.94 123 GLU A O 1
ATOM 972 N N . ILE A 1 124 ? -10.885 -14.673 -18.922 1.00 93.06 124 ILE A N 1
ATOM 973 C CA . ILE A 1 124 ? -10.908 -14.014 -17.604 1.00 93.06 124 ILE A CA 1
ATOM 974 C C . ILE A 1 124 ? -10.520 -12.537 -17.739 1.00 93.06 124 ILE A C 1
ATOM 976 O O . ILE A 1 124 ? -11.203 -11.666 -17.187 1.00 93.06 124 ILE A O 1
ATOM 980 N N . ILE A 1 125 ? -9.460 -12.251 -18.502 1.00 87.12 125 ILE A N 1
ATOM 981 C CA . ILE A 1 125 ? -8.977 -10.894 -18.772 1.00 87.12 125 ILE A CA 1
ATOM 982 C C . ILE A 1 125 ? -10.090 -10.065 -19.407 1.00 87.12 125 ILE A C 1
ATOM 984 O O . ILE A 1 125 ? -10.411 -8.975 -18.918 1.00 87.12 125 ILE A O 1
ATOM 988 N N . ARG A 1 126 ? -10.692 -10.582 -20.483 1.00 89.12 126 ARG A N 1
ATOM 989 C CA . ARG A 1 126 ? -11.763 -9.906 -21.221 1.00 89.12 126 ARG A CA 1
ATOM 990 C C . ARG A 1 126 ? -12.956 -9.601 -20.313 1.00 89.12 126 ARG A C 1
ATOM 992 O O . ARG A 1 126 ? -13.375 -8.446 -20.223 1.00 89.12 126 ARG A O 1
ATOM 999 N N . LEU A 1 127 ? -13.451 -10.607 -19.591 1.00 88.88 127 LEU A N 1
ATOM 1000 C CA . LEU A 1 127 ? -14.607 -10.483 -18.700 1.00 88.88 127 LEU A CA 1
ATOM 1001 C C . LEU A 1 127 ? -14.369 -9.468 -17.572 1.00 88.88 127 LEU A C 1
ATOM 1003 O O . LEU A 1 127 ? -15.258 -8.681 -17.239 1.00 88.88 127 LEU A O 1
ATOM 1007 N N . TRP A 1 128 ? -13.164 -9.440 -16.996 1.00 88.44 128 TRP A N 1
ATOM 1008 C CA . TRP A 1 128 ? -12.814 -8.467 -15.961 1.00 88.44 128 TRP A CA 1
ATOM 1009 C C . TRP A 1 128 ? -12.787 -7.028 -16.494 1.00 88.44 128 TRP A C 1
ATOM 1011 O O . TRP A 1 128 ? -13.276 -6.107 -15.831 1.00 88.44 128 TRP A O 1
ATOM 1021 N N . GLN A 1 129 ? -12.239 -6.810 -17.696 1.00 86.19 129 GLN A N 1
ATOM 1022 C CA . GLN A 1 129 ? -12.211 -5.479 -18.313 1.00 86.19 129 GLN A CA 1
ATOM 1023 C C . GLN A 1 129 ? -13.618 -4.984 -18.660 1.00 86.19 129 GLN A C 1
ATOM 1025 O O . GLN A 1 129 ? -13.925 -3.818 -18.405 1.00 86.19 129 GLN A O 1
ATOM 1030 N N . GLU A 1 130 ? -14.485 -5.860 -19.172 1.00 88.12 130 GLU A N 1
ATOM 1031 C CA . GLU A 1 130 ? -15.895 -5.551 -19.443 1.00 88.12 130 GLU A CA 1
ATOM 1032 C C . GLU A 1 130 ? -16.630 -5.132 -18.162 1.00 88.12 130 GLU A C 1
ATOM 1034 O O . GLU A 1 130 ? -17.251 -4.064 -18.120 1.00 88.12 130 GLU A O 1
ATOM 1039 N N . ALA A 1 131 ? -16.479 -5.901 -17.078 1.00 87.25 131 ALA A N 1
ATOM 1040 C CA . ALA A 1 131 ? -17.063 -5.564 -15.780 1.00 87.25 131 ALA A CA 1
ATOM 1041 C C . ALA A 1 131 ? -16.548 -4.214 -15.243 1.00 87.25 131 ALA A C 1
ATOM 1043 O O . ALA A 1 131 ? -17.308 -3.399 -14.720 1.00 87.25 131 ALA A O 1
ATOM 1044 N N . LYS A 1 132 ? -15.255 -3.925 -15.420 1.00 85.19 132 LYS A N 1
ATOM 1045 C CA . LYS A 1 132 ? -14.635 -2.664 -14.994 1.00 85.19 132 LYS A CA 1
ATOM 1046 C C . LYS A 1 132 ? -15.070 -1.464 -15.839 1.00 85.19 132 LYS A C 1
ATOM 1048 O O . LYS A 1 132 ? -15.148 -0.358 -15.302 1.00 85.19 132 LYS A O 1
ATOM 1053 N N . ALA A 1 133 ? -15.328 -1.651 -17.133 1.00 83.44 133 ALA A N 1
ATOM 1054 C CA . ALA A 1 133 ? -15.834 -0.600 -18.016 1.00 83.44 133 ALA A CA 1
ATOM 1055 C C . ALA A 1 133 ? -17.254 -0.172 -17.610 1.00 83.44 133 ALA A C 1
ATOM 1057 O O . ALA A 1 133 ? -17.557 1.020 -17.572 1.00 83.44 133 ALA A O 1
ATOM 1058 N N . VAL A 1 134 ? -18.086 -1.134 -17.198 1.00 82.75 134 VAL A N 1
ATOM 1059 C CA . VAL A 1 134 ? -19.442 -0.895 -16.682 1.00 82.75 134 VAL A CA 1
ATOM 1060 C C . VAL A 1 134 ? -19.463 -0.024 -15.424 1.00 82.75 134 VAL A C 1
ATOM 1062 O O . VAL A 1 134 ? -20.416 0.722 -15.249 1.00 82.75 134 VAL A O 1
ATOM 1065 N N . GLU A 1 135 ? -18.449 -0.070 -14.563 1.00 77.25 135 GLU A N 1
ATOM 1066 C CA . GLU A 1 135 ? -18.397 0.753 -13.340 1.00 77.25 135 GLU A CA 1
ATOM 1067 C C . GLU A 1 135 ? -17.830 2.163 -13.573 1.00 77.25 135 GLU A C 1
ATOM 1069 O O . GLU A 1 135 ? -17.849 3.003 -12.678 1.00 77.25 135 GLU A O 1
ATOM 1074 N N . LYS A 1 136 ? -17.271 2.432 -14.755 1.00 75.81 136 LYS A N 1
ATOM 1075 C CA . LYS A 1 136 ? -16.514 3.658 -15.052 1.00 75.81 136 LYS A CA 1
ATOM 1076 C C . LYS A 1 136 ? -17.181 4.535 -16.107 1.00 75.81 136 LYS A C 1
ATOM 1078 O O . LYS A 1 136 ? -16.501 5.355 -16.716 1.00 75.81 136 LYS A O 1
ATOM 1083 N N . ARG A 1 137 ? -18.489 4.361 -16.316 1.00 71.75 137 ARG A N 1
ATOM 1084 C CA . ARG A 1 137 ? -19.260 5.019 -17.390 1.00 71.75 137 ARG A CA 1
ATOM 1085 C C . ARG A 1 137 ? -19.216 6.543 -17.302 1.00 71.75 137 ARG A C 1
ATOM 1087 O O . ARG A 1 137 ? -19.246 7.197 -18.334 1.00 71.75 137 ARG A O 1
ATOM 1094 N N . ASP A 1 138 ? -19.069 7.072 -16.090 1.00 77.00 138 ASP A N 1
ATOM 1095 C CA . ASP A 1 138 ? -19.049 8.514 -15.831 1.00 77.00 138 ASP A CA 1
ATOM 1096 C C . ASP A 1 138 ? -17.649 9.141 -15.958 1.00 77.00 138 ASP A C 1
ATOM 1098 O O . ASP A 1 138 ? -17.486 10.346 -15.777 1.00 77.00 138 ASP A O 1
ATOM 1102 N N . ARG A 1 139 ? -16.608 8.346 -16.251 1.00 81.19 139 ARG A N 1
ATOM 1103 C CA . ARG A 1 139 ? -15.254 8.876 -16.458 1.00 81.19 139 ARG A CA 1
ATOM 1104 C C . ARG A 1 139 ? -15.130 9.483 -17.845 1.00 81.19 139 ARG A C 1
ATOM 1106 O O . ARG A 1 139 ? -15.515 8.873 -18.838 1.00 81.19 139 ARG A O 1
ATOM 1113 N N . THR A 1 140 ? -14.512 10.654 -17.903 1.00 83.00 140 THR A N 1
ATOM 1114 C CA . THR A 1 140 ? -14.312 11.404 -19.151 1.00 83.00 140 THR A CA 1
ATOM 1115 C C . THR A 1 140 ? -12.928 11.165 -19.748 1.00 83.00 140 THR A C 1
ATOM 1117 O O . THR A 1 140 ? -12.737 11.326 -20.951 1.00 83.00 140 THR A O 1
ATOM 1120 N N . SER A 1 141 ? -11.967 10.724 -18.929 1.00 86.44 141 SER A N 1
ATOM 1121 C CA . SER A 1 141 ? -10.593 10.442 -19.336 1.00 86.44 141 SER A CA 1
ATOM 1122 C C . SER A 1 141 ? -10.112 9.076 -18.849 1.00 86.44 141 SER A C 1
ATOM 1124 O O . SER A 1 141 ? -10.422 8.617 -17.747 1.00 86.44 141 SER A O 1
ATOM 1126 N N . VAL A 1 142 ? -9.249 8.429 -19.641 1.00 83.62 142 VAL A N 1
ATOM 1127 C CA . VAL A 1 142 ? -8.532 7.210 -19.220 1.00 83.62 142 VAL A CA 1
ATOM 1128 C C . VAL A 1 142 ? -7.612 7.456 -18.019 1.00 83.62 142 VAL A C 1
ATOM 1130 O O . VAL A 1 142 ? -7.281 6.503 -17.300 1.00 83.62 142 VAL A O 1
ATOM 1133 N N . LEU A 1 143 ? -7.220 8.717 -17.807 1.00 86.56 143 LEU A N 1
ATOM 1134 C CA . LEU A 1 143 ? -6.374 9.178 -16.709 1.00 86.56 143 LEU A CA 1
ATOM 1135 C C . LEU A 1 143 ? -7.167 9.398 -15.411 1.00 86.56 143 LEU A C 1
ATOM 1137 O O . LEU A 1 143 ? -6.562 9.488 -14.344 1.00 86.56 143 LEU A O 1
ATOM 1141 N N . ASP A 1 144 ? -8.503 9.418 -15.469 1.00 84.25 144 ASP A N 1
ATOM 1142 C CA . ASP A 1 144 ? -9.336 9.610 -14.283 1.00 84.25 144 ASP A CA 1
ATOM 1143 C C . ASP A 1 144 ? -9.084 8.481 -13.270 1.00 84.25 144 ASP A C 1
ATOM 1145 O O . ASP A 1 144 ? -9.220 7.283 -13.566 1.00 84.25 144 ASP A O 1
ATOM 1149 N N . GLY A 1 145 ? -8.709 8.857 -12.045 1.00 80.94 145 GLY A N 1
ATOM 1150 C CA . GLY A 1 145 ? -8.377 7.935 -10.957 1.00 80.94 145 GLY A CA 1
ATOM 1151 C C . GLY A 1 145 ? -6.995 7.276 -11.055 1.00 80.94 145 GLY A C 1
ATOM 1152 O O . GLY A 1 145 ? -6.825 6.186 -10.511 1.00 80.94 145 GLY A O 1
ATOM 1153 N N . VAL A 1 146 ? -6.037 7.874 -11.772 1.00 86.12 146 VAL A N 1
ATOM 1154 C CA . VAL A 1 146 ? -4.605 7.587 -11.575 1.00 86.12 146 VAL A CA 1
ATOM 1155 C C . VAL A 1 146 ? -4.152 8.298 -10.288 1.00 86.12 146 VAL A C 1
ATOM 1157 O O . VAL A 1 146 ? -4.262 9.526 -10.235 1.00 86.12 146 VAL A O 1
ATOM 1160 N N . PRO A 1 147 ? -3.700 7.572 -9.244 1.00 85.81 147 PRO A N 1
ATOM 1161 C CA . PRO A 1 147 ? -3.230 8.201 -8.012 1.00 85.81 147 PRO A CA 1
ATOM 1162 C C . PRO A 1 147 ? -1.961 9.011 -8.283 1.00 85.81 147 PRO A C 1
ATOM 1164 O O . PRO A 1 147 ? -1.061 8.533 -8.972 1.00 85.81 147 PRO A O 1
ATOM 1167 N N . ARG A 1 148 ? -1.905 10.242 -7.767 1.00 82.06 148 ARG A N 1
ATOM 1168 C CA . ARG A 1 148 ? -0.758 11.140 -7.977 1.00 82.06 148 ARG A CA 1
ATOM 1169 C C . ARG A 1 148 ? 0.408 10.843 -7.041 1.00 82.06 148 ARG A C 1
ATOM 1171 O O . ARG A 1 148 ? 1.540 11.075 -7.434 1.00 82.06 148 ARG A O 1
ATOM 1178 N N . ASP A 1 149 ? 0.122 10.272 -5.876 1.00 85.31 149 ASP A N 1
ATOM 1179 C CA . ASP A 1 149 ? 1.114 9.985 -4.832 1.00 85.31 149 ASP A CA 1
ATOM 1180 C C . ASP A 1 149 ? 1.833 8.639 -5.042 1.00 85.31 149 ASP A C 1
ATOM 1182 O O . ASP A 1 149 ? 2.487 8.122 -4.143 1.00 85.31 149 ASP A O 1
ATOM 1186 N N . MET A 1 150 ? 1.713 8.046 -6.235 1.00 89.44 150 MET A N 1
ATOM 1187 C CA . MET A 1 150 ? 2.566 6.923 -6.624 1.00 89.44 150 MET A CA 1
ATOM 1188 C C . MET A 1 150 ? 4.011 7.407 -6.789 1.00 89.44 150 MET A C 1
ATOM 1190 O O . MET A 1 150 ? 4.253 8.531 -7.231 1.00 89.44 150 MET A O 1
ATOM 1194 N N . SER A 1 151 ? 4.973 6.526 -6.521 1.00 92.81 151 SER A N 1
ATOM 1195 C CA . SER A 1 151 ? 6.373 6.768 -6.867 1.00 92.81 151 SER A CA 1
ATOM 1196 C C . SER A 1 151 ? 6.534 7.028 -8.371 1.00 92.81 151 SER A C 1
ATOM 1198 O O . SER A 1 151 ? 5.734 6.574 -9.197 1.00 92.81 151 SER A O 1
ATOM 1200 N N . ALA A 1 152 ? 7.574 7.774 -8.745 1.00 94.81 152 ALA A N 1
ATOM 1201 C CA . ALA A 1 152 ? 7.722 8.282 -10.107 1.00 94.81 152 ALA A CA 1
ATOM 1202 C C . ALA A 1 152 ? 7.767 7.171 -11.175 1.00 94.81 152 ALA A C 1
ATOM 1204 O O . ALA A 1 152 ? 7.133 7.315 -12.224 1.00 94.81 152 ALA A O 1
ATOM 1205 N N . LEU A 1 153 ? 8.461 6.052 -10.918 1.00 95.62 153 LEU A N 1
ATOM 1206 C CA . LEU A 1 153 ? 8.568 4.959 -11.893 1.00 95.62 153 LEU A CA 1
ATOM 1207 C C . LEU A 1 153 ? 7.257 4.173 -11.978 1.00 95.62 153 LEU A C 1
ATOM 1209 O O . LEU A 1 153 ? 6.784 3.892 -13.081 1.00 95.62 153 LEU A O 1
ATOM 1213 N N . ALA A 1 154 ? 6.615 3.899 -10.840 1.00 93.75 154 ALA A N 1
ATOM 1214 C CA . ALA A 1 154 ? 5.306 3.249 -10.810 1.00 93.75 154 ALA A CA 1
ATOM 1215 C C . ALA A 1 154 ? 4.219 4.097 -11.502 1.00 93.75 154 ALA A C 1
ATOM 1217 O O . ALA A 1 154 ? 3.401 3.569 -12.265 1.00 93.75 154 ALA A O 1
ATOM 1218 N N . LEU A 1 155 ? 4.226 5.420 -11.295 1.00 94.94 155 LEU A N 1
ATOM 1219 C CA . LEU A 1 155 ? 3.334 6.355 -11.983 1.00 94.94 155 LEU A CA 1
ATOM 1220 C C . LEU A 1 155 ? 3.592 6.352 -13.494 1.00 94.94 155 LEU A C 1
ATOM 1222 O O . LEU A 1 155 ? 2.644 6.246 -14.276 1.00 94.94 155 LEU A O 1
ATOM 1226 N N . ALA A 1 156 ? 4.858 6.418 -13.913 1.00 95.56 156 ALA A N 1
ATOM 1227 C CA . ALA A 1 156 ? 5.238 6.348 -15.320 1.00 95.56 156 ALA A CA 1
ATOM 1228 C C . ALA A 1 156 ? 4.740 5.047 -15.974 1.00 95.56 156 ALA A C 1
ATOM 1230 O O . ALA A 1 156 ? 4.061 5.107 -17.001 1.00 95.56 156 ALA A O 1
ATOM 1231 N N . GLN A 1 157 ? 4.958 3.883 -15.349 1.00 94.62 157 GLN A N 1
ATOM 1232 C CA . GLN A 1 157 ? 4.424 2.608 -15.849 1.00 94.62 157 GLN A CA 1
ATOM 1233 C C . GLN A 1 157 ? 2.893 2.607 -15.919 1.00 94.62 157 GLN A C 1
ATOM 1235 O O . GLN A 1 157 ? 2.310 2.142 -16.904 1.00 94.62 157 GLN A O 1
ATOM 1240 N N . LYS A 1 158 ? 2.211 3.180 -14.918 1.00 93.00 158 LYS A N 1
ATOM 1241 C CA . LYS A 1 158 ? 0.748 3.292 -14.932 1.00 93.00 158 LYS A CA 1
ATOM 1242 C C . LYS A 1 158 ? 0.257 4.109 -16.125 1.00 93.00 158 LYS A C 1
ATOM 1244 O O . LYS A 1 158 ? -0.706 3.696 -16.777 1.00 93.00 158 LYS A O 1
ATOM 1249 N N . LEU A 1 159 ? 0.898 5.244 -16.400 1.00 94.56 159 LEU A N 1
ATOM 1250 C CA . LEU A 1 159 ? 0.562 6.138 -17.508 1.00 94.56 159 LEU A CA 1
ATOM 1251 C C . LEU A 1 159 ? 0.841 5.493 -18.870 1.00 94.56 159 LEU A C 1
ATOM 1253 O O . LEU A 1 159 ? -0.013 5.579 -19.748 1.00 94.56 159 LEU A O 1
ATOM 1257 N N . LEU A 1 160 ? 1.947 4.761 -19.027 1.00 94.00 160 LEU A N 1
ATOM 1258 C CA . LEU A 1 160 ? 2.225 3.976 -20.239 1.00 94.00 160 LEU A CA 1
ATOM 1259 C C . LEU A 1 160 ? 1.142 2.912 -20.492 1.00 94.00 160 LEU A C 1
ATOM 1261 O O . LEU A 1 160 ? 0.698 2.714 -21.625 1.00 94.00 160 LEU A O 1
ATOM 1265 N N . GLY A 1 161 ? 0.628 2.279 -19.434 1.00 91.25 161 GLY A N 1
ATOM 1266 C CA . GLY A 1 161 ? -0.530 1.389 -19.541 1.00 91.25 161 GLY A CA 1
ATOM 1267 C C . GLY A 1 161 ? -1.799 2.101 -20.034 1.00 91.25 161 GLY A C 1
ATOM 1268 O O . GLY A 1 161 ? -2.583 1.523 -20.789 1.00 91.25 161 GLY A O 1
ATOM 1269 N N . LYS A 1 162 ? -2.006 3.370 -19.647 1.00 90.81 162 LYS A N 1
ATOM 1270 C CA . LYS A 1 162 ? -3.111 4.203 -20.157 1.00 90.81 162 LYS A CA 1
ATOM 1271 C C . LYS A 1 162 ? -2.912 4.605 -21.613 1.00 90.81 162 LYS A C 1
ATOM 1273 O O . LYS A 1 162 ? -3.873 4.542 -22.375 1.00 90.81 162 LYS A O 1
ATOM 1278 N N . GLU A 1 163 ? -1.688 4.957 -21.994 1.00 92.25 163 GLU A N 1
ATOM 1279 C CA . GLU A 1 163 ? -1.301 5.252 -23.377 1.00 92.25 163 GLU A CA 1
ATOM 1280 C C . GLU A 1 163 ? -1.651 4.073 -24.299 1.00 92.25 163 GLU A C 1
ATOM 1282 O O . GLU A 1 163 ? -2.366 4.250 -25.287 1.00 92.25 163 GLU A O 1
ATOM 1287 N N . ARG A 1 164 ? -1.276 2.843 -23.915 1.00 89.94 164 ARG A N 1
ATOM 1288 C CA . ARG A 1 164 ? -1.635 1.627 -24.667 1.00 89.94 164 ARG A CA 1
ATOM 1289 C C . ARG A 1 164 ? -3.140 1.406 -24.773 1.00 89.94 164 ARG A C 1
ATOM 1291 O O . ARG A 1 164 ? -3.624 1.029 -25.837 1.00 89.94 164 ARG A O 1
ATOM 1298 N N . GLN A 1 165 ? -3.885 1.648 -23.693 1.00 85.44 165 GLN A N 1
ATOM 1299 C CA . GLN A 1 165 ? -5.343 1.504 -23.696 1.00 85.44 165 GLN A CA 1
ATOM 1300 C C . GLN A 1 165 ? -6.000 2.439 -24.726 1.00 85.44 165 GLN A C 1
ATOM 1302 O O . GLN A 1 165 ? -6.927 2.029 -25.422 1.00 85.44 165 GLN A O 1
ATOM 1307 N N . VAL A 1 166 ? -5.510 3.676 -24.845 1.00 88.81 166 VAL A N 1
ATOM 1308 C CA . VAL A 1 166 ? -5.990 4.632 -25.854 1.00 88.81 166 VAL A CA 1
ATOM 1309 C C . VAL A 1 166 ? -5.585 4.187 -27.258 1.00 88.81 166 VAL A C 1
ATOM 1311 O O . VAL A 1 166 ? -6.433 4.152 -28.145 1.00 88.81 166 VAL A O 1
ATOM 1314 N N . ALA A 1 167 ? -4.327 3.784 -27.459 1.00 87.94 167 ALA A N 1
ATOM 1315 C CA . ALA A 1 167 ? -3.834 3.332 -28.762 1.00 87.94 167 ALA A CA 1
ATOM 1316 C C . ALA A 1 167 ? -4.621 2.125 -29.310 1.00 87.94 167 ALA A C 1
ATOM 1318 O O . ALA A 1 167 ? -4.963 2.088 -30.496 1.00 87.94 167 ALA A O 1
ATOM 1319 N N . ALA A 1 168 ? -4.974 1.173 -28.439 1.00 82.06 168 ALA A N 1
ATOM 1320 C CA . ALA A 1 168 ? -5.794 0.016 -28.791 1.00 82.06 168 ALA A CA 1
ATOM 1321 C C . ALA A 1 168 ? -7.231 0.403 -29.189 1.00 82.06 168 ALA A C 1
ATOM 1323 O O . ALA A 1 168 ? -7.796 -0.194 -30.100 1.00 82.06 168 ALA A O 1
ATOM 1324 N N . ALA A 1 169 ? -7.817 1.423 -28.552 1.00 75.00 169 ALA A N 1
ATOM 1325 C CA . ALA A 1 169 ? -9.170 1.891 -28.863 1.00 75.00 169 ALA A CA 1
ATOM 1326 C C . ALA A 1 169 ? -9.261 2.656 -30.198 1.00 75.00 169 ALA A C 1
ATOM 1328 O O . ALA A 1 169 ? -10.306 2.642 -30.844 1.00 75.00 169 ALA A O 1
ATOM 1329 N N . VAL A 1 170 ? -8.173 3.309 -30.621 1.00 72.12 170 VAL A N 1
ATOM 1330 C CA . VAL A 1 170 ? -8.100 4.073 -31.882 1.00 72.12 170 VAL A CA 1
ATOM 1331 C C . VAL A 1 170 ? -7.794 3.172 -33.093 1.00 72.12 170 VAL A C 1
ATOM 1333 O O . VAL A 1 170 ? -8.085 3.543 -34.229 1.00 72.12 170 VAL A O 1
ATOM 1336 N N . SER A 1 171 ? -7.284 1.954 -32.870 1.00 53.91 171 SER A N 1
ATOM 1337 C CA . SER A 1 171 ? -6.805 1.054 -33.933 1.00 53.91 171 SER A CA 1
ATOM 1338 C C . SER A 1 171 ? -7.747 -0.085 -34.400 1.00 53.91 171 SER A C 1
ATOM 1340 O O . SER A 1 171 ? -7.249 -1.189 -34.610 1.00 53.91 171 SER A O 1
ATOM 1342 N N . PRO A 1 172 ? -9.058 0.111 -34.682 1.00 50.09 172 PRO A N 1
ATOM 1343 C CA . PRO A 1 172 ? -9.793 -0.845 -35.524 1.00 50.09 172 PRO A CA 1
ATOM 1344 C C . PRO A 1 172 ? -9.710 -0.555 -37.037 1.00 50.09 172 PRO A C 1
ATOM 1346 O O . PRO A 1 172 ? -10.117 -1.402 -37.824 1.00 50.09 172 PRO A O 1
ATOM 1349 N N . ALA A 1 173 ? -9.231 0.624 -37.470 1.00 43.69 173 ALA A N 1
ATOM 1350 C CA . ALA A 1 173 ? -9.450 1.112 -38.845 1.00 43.69 173 ALA A CA 1
ATOM 1351 C C . ALA A 1 173 ? -8.199 1.302 -39.731 1.00 43.69 173 ALA A C 1
ATOM 1353 O O . ALA A 1 173 ? -8.349 1.690 -40.886 1.00 43.69 173 ALA A O 1
ATOM 1354 N N . VAL A 1 174 ? -6.977 1.038 -39.247 1.00 43.47 174 VAL A N 1
ATOM 1355 C CA . VAL A 1 174 ? -5.742 1.289 -40.036 1.00 43.47 174 VAL A CA 1
ATOM 1356 C C . VAL A 1 174 ? -4.735 0.130 -39.969 1.00 43.47 174 VAL A C 1
ATOM 1358 O O . VAL A 1 174 ? -3.545 0.306 -40.193 1.00 43.47 174 VAL A O 1
ATOM 1361 N N . ALA A 1 175 ? -5.190 -1.096 -39.704 1.00 39.69 175 ALA A N 1
ATOM 1362 C CA . ALA A 1 175 ? -4.333 -2.289 -39.720 1.00 39.69 175 ALA A CA 1
ATOM 1363 C C . ALA A 1 175 ? -4.129 -2.857 -41.144 1.00 39.69 175 ALA A C 1
ATOM 1365 O O . ALA A 1 175 ? -4.225 -4.062 -41.364 1.00 39.69 175 ALA A O 1
ATOM 1366 N N . ALA A 1 176 ? -3.891 -1.983 -42.123 1.00 37.25 176 ALA A N 1
ATOM 1367 C CA . ALA A 1 176 ? -3.554 -2.363 -43.493 1.00 37.25 176 ALA A CA 1
ATOM 1368 C C . ALA A 1 176 ? -2.399 -1.519 -44.044 1.00 37.25 176 ALA A C 1
ATOM 1370 O O . ALA A 1 176 ? -2.378 -1.210 -45.225 1.00 37.25 176 ALA A O 1
ATOM 1371 N N . ASP A 1 177 ? -1.445 -1.129 -43.203 1.00 38.66 177 ASP A N 1
ATOM 1372 C CA . ASP A 1 177 ? -0.070 -0.948 -43.658 1.00 38.66 177 ASP A CA 1
ATOM 1373 C C . ASP A 1 177 ? 0.870 -0.979 -42.451 1.00 38.66 177 ASP A C 1
ATOM 1375 O O . ASP A 1 177 ? 0.523 -0.462 -41.393 1.00 38.66 177 ASP A O 1
ATOM 1379 N N . THR A 1 178 ? 2.053 -1.570 -42.612 1.00 37.66 178 THR A N 1
ATOM 1380 C CA . THR A 1 178 ? 3.081 -1.878 -41.585 1.00 37.66 178 THR A CA 1
ATOM 1381 C C . THR A 1 178 ? 2.953 -3.236 -40.872 1.00 37.66 178 THR A C 1
ATOM 1383 O O . THR A 1 178 ? 2.760 -3.352 -39.666 1.00 37.66 178 THR A O 1
ATOM 1386 N N . ALA A 1 179 ? 3.166 -4.312 -41.636 1.00 35.16 179 ALA A N 1
ATOM 1387 C CA . ALA A 1 179 ? 3.512 -5.625 -41.094 1.00 35.16 179 ALA A CA 1
ATOM 1388 C C . ALA A 1 179 ? 5.026 -5.882 -41.219 1.00 35.16 179 ALA A C 1
ATOM 1390 O O . ALA A 1 179 ? 5.509 -6.132 -42.318 1.00 35.16 179 ALA A O 1
ATOM 1391 N N . SER A 1 180 ? 5.746 -5.837 -40.090 1.00 32.94 180 SER A N 1
ATOM 1392 C CA . SER A 1 180 ? 6.915 -6.669 -39.714 1.00 32.94 180 SER A CA 1
ATOM 1393 C C . SER A 1 180 ? 7.457 -6.084 -38.391 1.00 32.94 180 SER A C 1
ATOM 1395 O O . SER A 1 180 ? 7.790 -4.907 -38.374 1.00 32.94 180 SER A O 1
ATOM 1397 N N . VAL A 1 181 ? 7.553 -6.743 -37.234 1.00 32.91 181 VAL A N 1
ATOM 1398 C CA . VAL A 1 181 ? 8.006 -8.101 -36.916 1.00 32.91 181 VAL A CA 1
ATOM 1399 C C . VAL A 1 181 ? 7.493 -8.491 -35.511 1.00 32.91 181 VAL A C 1
ATOM 1401 O O . VAL A 1 181 ? 7.573 -7.701 -34.579 1.00 32.91 181 VAL A O 1
ATOM 1404 N N . SER A 1 182 ? 7.037 -9.744 -35.403 1.00 30.59 182 SER A N 1
ATOM 1405 C CA . SER A 1 182 ? 6.970 -10.650 -34.238 1.00 30.59 182 SER A CA 1
ATOM 1406 C C . SER A 1 182 ? 6.304 -10.191 -32.930 1.00 30.59 182 SER A C 1
ATOM 1408 O O . SER A 1 182 ? 6.946 -9.750 -31.982 1.00 30.59 182 SER A O 1
ATOM 1410 N N . THR A 1 183 ? 5.008 -10.485 -32.833 1.00 30.42 183 THR A N 1
ATOM 1411 C CA . THR A 1 183 ? 4.253 -10.679 -31.590 1.00 30.42 183 THR A CA 1
ATOM 1412 C C . THR A 1 183 ? 4.774 -11.875 -30.790 1.00 30.42 183 THR A C 1
ATOM 1414 O O . THR A 1 183 ? 4.554 -13.024 -31.170 1.00 30.42 183 THR A O 1
ATOM 1417 N N . THR A 1 184 ? 5.356 -11.607 -29.627 1.00 28.41 184 THR A N 1
ATOM 1418 C CA . THR A 1 184 ? 5.166 -12.447 -28.439 1.00 28.41 184 THR A CA 1
ATOM 1419 C C . THR A 1 184 ? 4.255 -11.673 -27.497 1.00 28.41 184 THR A C 1
ATOM 1421 O O . THR A 1 184 ? 4.682 -10.734 -26.831 1.00 28.41 184 THR A O 1
ATOM 1424 N N . LEU A 1 185 ? 2.970 -12.027 -27.520 1.00 35.53 185 LEU A N 1
ATOM 1425 C CA . LEU A 1 185 ? 2.021 -11.684 -26.469 1.00 35.53 185 LEU A CA 1
ATOM 1426 C C . LEU A 1 185 ? 2.467 -12.429 -25.209 1.00 35.53 185 LEU A C 1
ATOM 1428 O O . LEU A 1 185 ? 2.181 -13.612 -25.065 1.00 35.53 185 LEU A O 1
ATOM 1432 N N . ASP A 1 186 ? 3.194 -11.743 -24.333 1.00 32.09 186 ASP A N 1
ATOM 1433 C CA . ASP A 1 186 ? 3.246 -12.115 -22.926 1.00 32.09 186 ASP A CA 1
ATOM 1434 C C . ASP A 1 186 ? 2.411 -11.084 -22.171 1.00 32.09 186 ASP A C 1
ATOM 1436 O O . ASP A 1 186 ? 2.773 -9.916 -22.000 1.00 32.09 186 ASP A O 1
ATOM 1440 N N . SER A 1 187 ? 1.187 -11.489 -21.868 1.00 35.78 187 SER A N 1
ATOM 1441 C CA . SER A 1 187 ? 0.195 -10.730 -21.126 1.00 35.78 187 SER A CA 1
ATOM 1442 C C . SER A 1 187 ? 0.758 -10.366 -19.752 1.00 35.78 187 SER A C 1
ATOM 1444 O O . SER A 1 187 ? 0.669 -11.145 -18.807 1.00 35.78 187 SER A O 1
ATOM 1446 N N . GLY A 1 188 ? 1.307 -9.148 -19.656 1.00 31.48 188 GLY A N 1
ATOM 1447 C CA . GLY A 1 188 ? 1.800 -8.471 -18.450 1.00 31.48 188 GLY A CA 1
ATOM 1448 C C . GLY A 1 188 ? 0.711 -8.221 -17.403 1.00 31.48 188 GLY A C 1
ATOM 1449 O O . GLY A 1 188 ? 0.381 -7.083 -17.068 1.00 31.48 188 GLY A O 1
ATOM 1450 N N . TRP A 1 189 ? 0.126 -9.304 -16.901 1.00 38.69 189 TRP A N 1
ATOM 1451 C CA . TRP A 1 189 ? -0.912 -9.316 -15.878 1.00 38.69 189 TRP A CA 1
ATOM 1452 C C . TRP A 1 189 ? -0.354 -9.196 -14.456 1.00 38.69 189 TRP A C 1
ATOM 1454 O O . TRP A 1 189 ? -1.068 -8.721 -13.571 1.00 38.69 189 TRP A O 1
ATOM 1464 N N . GLY A 1 190 ? 0.928 -9.521 -14.247 1.00 31.36 190 GLY A N 1
ATOM 1465 C CA . GLY A 1 190 ? 1.567 -9.539 -12.923 1.00 31.36 190 GLY A CA 1
ATOM 1466 C C . GLY A 1 190 ? 1.518 -8.210 -12.154 1.00 31.36 190 GLY A C 1
ATOM 1467 O O . GLY A 1 190 ? 1.434 -8.211 -10.930 1.00 31.36 190 GLY A O 1
ATOM 1468 N N . ASN A 1 191 ? 1.462 -7.062 -12.840 1.00 38.34 191 ASN A N 1
ATOM 1469 C CA . ASN A 1 191 ? 1.624 -5.763 -12.170 1.00 38.34 191 ASN A CA 1
ATOM 1470 C C . ASN A 1 191 ? 0.310 -5.054 -11.800 1.00 38.34 191 ASN A C 1
ATOM 1472 O O . ASN A 1 191 ? 0.346 -4.013 -11.149 1.00 38.34 191 ASN A O 1
ATOM 1476 N N . HIS A 1 192 ? -0.868 -5.558 -12.196 1.00 38.16 192 HIS A N 1
ATOM 1477 C CA . HIS A 1 192 ? -2.133 -4.860 -11.891 1.00 38.16 192 HIS A CA 1
ATOM 1478 C C . HIS A 1 192 ? -2.825 -5.327 -10.602 1.00 38.16 192 HIS A C 1
ATOM 1480 O O . HIS A 1 192 ? -3.776 -4.669 -10.174 1.00 38.16 192 HIS A O 1
ATOM 1486 N N . PHE A 1 193 ? -2.349 -6.421 -9.996 1.00 34.25 193 PHE A N 1
ATOM 1487 C CA . PHE A 1 193 ? -2.980 -7.071 -8.842 1.00 34.25 193 PHE A CA 1
ATOM 1488 C C . PHE A 1 193 ? -2.050 -7.341 -7.649 1.00 34.25 193 PHE A C 1
ATOM 1490 O O . PHE A 1 193 ? -2.512 -7.922 -6.675 1.00 34.25 193 PHE A O 1
ATOM 1497 N N . GLY A 1 194 ? -0.773 -6.938 -7.690 1.00 32.38 194 GLY A N 1
ATOM 1498 C CA . GLY A 1 194 ? 0.160 -7.233 -6.590 1.00 32.38 194 GLY A CA 1
ATOM 1499 C C . GLY A 1 194 ? 0.400 -8.735 -6.380 1.00 32.38 194 GLY A C 1
ATOM 1500 O O . GLY A 1 194 ? 0.752 -9.160 -5.288 1.00 32.38 194 GLY A O 1
ATOM 1501 N N . MET A 1 195 ? 0.190 -9.553 -7.415 1.00 26.97 195 MET A N 1
ATOM 1502 C CA . MET A 1 195 ? 0.465 -10.988 -7.397 1.00 26.97 195 MET A CA 1
ATOM 1503 C C . MET A 1 195 ? 1.650 -11.237 -8.326 1.00 26.97 195 MET A C 1
ATOM 1505 O O . MET A 1 195 ? 1.517 -11.166 -9.547 1.00 26.97 195 MET A O 1
ATOM 1509 N N . GLY A 1 196 ? 2.824 -11.458 -7.728 1.00 27.97 196 GLY A N 1
ATOM 1510 C CA . GLY A 1 196 ? 4.076 -11.676 -8.444 1.00 27.97 196 GLY A CA 1
ATOM 1511 C C . GLY A 1 196 ? 3.979 -12.810 -9.467 1.00 27.97 196 GLY A C 1
ATOM 1512 O O . GLY A 1 196 ? 3.387 -13.860 -9.216 1.00 27.97 196 GLY A O 1
ATOM 1513 N N . ASN A 1 197 ? 4.586 -12.598 -10.633 1.00 30.98 197 ASN A N 1
ATOM 1514 C CA . ASN A 1 197 ? 4.700 -13.609 -11.676 1.00 30.98 197 ASN A CA 1
ATOM 1515 C C . ASN A 1 197 ? 5.830 -14.585 -11.285 1.00 30.98 197 ASN A C 1
ATOM 1517 O O . ASN A 1 197 ? 6.995 -14.186 -11.258 1.00 30.98 197 ASN A O 1
ATOM 1521 N N . LYS A 1 198 ? 5.526 -15.854 -10.973 1.00 28.94 198 LYS A N 1
ATOM 1522 C CA . LYS A 1 198 ? 6.554 -16.913 -10.940 1.00 28.94 198 LYS A CA 1
ATOM 1523 C C . LYS A 1 198 ? 6.694 -17.501 -12.347 1.00 28.94 198 LYS A C 1
ATOM 1525 O O . LYS A 1 198 ? 5.682 -17.919 -12.908 1.00 28.94 198 LYS A O 1
ATOM 1530 N N . PRO A 1 199 ? 7.909 -17.607 -12.915 1.00 27.94 199 PRO A N 1
ATOM 1531 C CA . PRO A 1 199 ? 8.101 -18.376 -14.134 1.00 27.94 199 PRO A CA 1
ATOM 1532 C C . PRO A 1 199 ? 7.831 -19.857 -13.838 1.00 27.94 199 PRO A C 1
ATOM 1534 O O . PRO A 1 199 ? 8.418 -20.451 -12.932 1.00 27.94 199 PRO A O 1
ATOM 1537 N N . SER A 1 200 ? 6.912 -20.455 -14.593 1.00 27.53 200 SER A N 1
ATOM 1538 C CA . SER A 1 200 ? 6.641 -21.888 -14.537 1.00 27.53 200 SER A CA 1
ATOM 1539 C C . SER A 1 200 ? 7.870 -22.666 -15.009 1.00 27.53 200 SER A C 1
ATOM 1541 O O . SER A 1 200 ? 8.309 -22.488 -16.145 1.00 27.53 200 SER A O 1
ATOM 1543 N N . GLY A 1 201 ? 8.401 -23.560 -14.175 1.00 23.84 201 GLY A N 1
ATOM 1544 C CA . GLY A 1 201 ? 9.463 -24.465 -14.606 1.00 23.84 201 GLY A CA 1
ATOM 1545 C C . GLY A 1 201 ? 10.065 -25.327 -13.503 1.00 23.84 201 GLY A C 1
ATOM 1546 O O . GLY A 1 201 ? 11.111 -24.991 -12.962 1.00 23.84 201 GLY A O 1
ATOM 1547 N N . SER A 1 202 ? 9.415 -26.460 -13.223 1.00 26.64 202 SER A N 1
ATOM 1548 C CA . SER A 1 202 ? 9.990 -27.807 -13.022 1.00 26.64 202 SER A CA 1
ATOM 1549 C C . SER A 1 202 ? 9.293 -28.595 -11.908 1.00 26.64 202 SER A C 1
ATOM 1551 O O . SER A 1 202 ? 9.256 -28.220 -10.739 1.00 26.64 202 SER A O 1
ATOM 1553 N N . GLU A 1 203 ? 8.711 -29.715 -12.328 1.00 34.53 203 GLU A N 1
ATOM 1554 C CA . GLU A 1 203 ? 8.109 -30.752 -11.504 1.00 34.53 203 GLU A CA 1
ATOM 1555 C C . GLU A 1 203 ? 9.118 -31.329 -10.504 1.00 34.53 203 GLU A C 1
ATOM 1557 O O . GLU A 1 203 ? 10.164 -31.847 -10.894 1.00 34.53 203 GLU A O 1
ATOM 1562 N N . LYS A 1 204 ? 8.741 -31.376 -9.224 1.00 28.88 204 LYS A N 1
ATOM 1563 C CA . LYS A 1 204 ? 9.051 -32.521 -8.360 1.00 28.88 204 LYS A CA 1
ATOM 1564 C C . LYS A 1 204 ? 7.818 -32.861 -7.535 1.00 28.88 204 LYS A C 1
ATOM 1566 O O . LYS A 1 204 ? 7.353 -32.071 -6.721 1.00 28.88 204 LYS A O 1
ATOM 1571 N N . ALA A 1 205 ? 7.279 -34.046 -7.802 1.00 28.42 205 ALA A N 1
ATOM 1572 C CA . ALA A 1 205 ? 6.168 -34.636 -7.079 1.00 28.42 205 ALA A CA 1
ATOM 1573 C C . ALA A 1 205 ? 6.484 -34.733 -5.577 1.00 28.42 205 ALA A C 1
ATOM 1575 O O . ALA A 1 205 ? 7.487 -35.325 -5.182 1.00 28.42 205 ALA A O 1
ATOM 1576 N N . ILE A 1 206 ? 5.605 -34.171 -4.749 1.00 30.64 206 ILE A N 1
ATOM 1577 C CA . ILE A 1 206 ? 5.594 -34.376 -3.298 1.00 30.64 206 ILE A CA 1
ATOM 1578 C C . ILE A 1 206 ? 4.811 -35.676 -3.038 1.00 30.64 206 ILE A C 1
ATOM 1580 O O . ILE A 1 206 ? 3.647 -35.755 -3.445 1.00 30.64 206 ILE A O 1
ATOM 1584 N N . PRO A 1 207 ? 5.388 -36.713 -2.402 1.00 28.06 207 PRO A N 1
ATOM 1585 C CA . PRO A 1 207 ? 4.632 -37.909 -2.056 1.00 28.06 207 PRO A CA 1
ATOM 1586 C C . PRO A 1 207 ? 3.678 -37.603 -0.893 1.00 28.06 207 PRO A C 1
ATOM 1588 O O . PRO A 1 207 ? 4.051 -36.963 0.089 1.00 28.06 207 PRO A O 1
ATOM 1591 N N . LYS A 1 208 ? 2.430 -38.068 -1.008 1.00 31.11 208 LYS A N 1
ATOM 1592 C CA . LYS A 1 208 ? 1.426 -38.004 0.064 1.00 31.11 208 LYS A CA 1
ATOM 1593 C C . LYS A 1 208 ? 1.885 -38.860 1.256 1.00 31.11 208 LYS A C 1
ATOM 1595 O O . LYS A 1 208 ? 2.204 -40.028 1.022 1.00 31.11 208 LYS A O 1
ATOM 1600 N N . PRO A 1 209 ? 1.860 -38.367 2.507 1.00 30.58 209 PRO A N 1
ATOM 1601 C CA . PRO A 1 209 ? 1.994 -39.240 3.663 1.00 30.58 209 PRO A CA 1
ATOM 1602 C C . PRO A 1 209 ? 0.719 -40.067 3.828 1.00 30.58 209 PRO A C 1
ATOM 1604 O O . PRO A 1 209 ? -0.395 -39.547 3.732 1.00 30.58 209 PRO A O 1
ATOM 1607 N N . GLY A 1 210 ? 0.919 -41.369 4.015 1.00 29.08 210 GLY A N 1
ATOM 1608 C CA . GLY A 1 210 ? -0.123 -42.352 4.251 1.00 29.08 210 GLY A CA 1
ATOM 1609 C C . GLY A 1 210 ? -0.795 -42.188 5.609 1.00 29.08 210 GLY A C 1
ATOM 1610 O O . GLY A 1 210 ? -0.263 -41.589 6.540 1.00 29.08 210 GLY A O 1
ATOM 1611 N N . VAL A 1 211 ? -1.997 -42.743 5.667 1.00 29.86 211 VAL A N 1
ATOM 1612 C CA . VAL A 1 211 ? -2.805 -42.925 6.866 1.00 29.86 211 VAL A CA 1
ATOM 1613 C C . VAL A 1 211 ? -2.137 -43.999 7.727 1.00 29.86 211 VAL A C 1
ATOM 1615 O O . VAL A 1 211 ? -1.997 -45.128 7.266 1.00 29.86 211 VAL A O 1
ATOM 1618 N N . GLU A 1 212 ? -1.771 -43.667 8.962 1.00 28.19 212 GLU A N 1
ATOM 1619 C CA . GLU A 1 212 ? -1.624 -44.652 10.036 1.00 28.19 212 GLU A CA 1
ATOM 1620 C C . GLU A 1 212 ? -2.478 -44.212 11.228 1.00 28.19 212 GLU A C 1
ATOM 1622 O O . GLU A 1 212 ? -2.286 -43.146 11.812 1.00 28.19 212 GLU A O 1
ATOM 1627 N N . GLU A 1 213 ? -3.472 -45.046 11.533 1.00 31.05 213 GLU A N 1
ATOM 1628 C CA . GLU A 1 213 ? -4.229 -45.045 12.777 1.00 31.05 213 GLU A CA 1
ATOM 1629 C C . GLU A 1 213 ? -3.319 -45.461 13.937 1.00 31.05 213 GLU A C 1
ATOM 1631 O O . GLU A 1 213 ? -2.687 -46.516 13.891 1.00 31.05 213 GLU A O 1
ATOM 1636 N N . ALA A 1 214 ? -3.340 -44.700 15.029 1.00 28.80 214 ALA A N 1
ATOM 1637 C CA . ALA A 1 214 ? -2.994 -45.221 16.345 1.00 28.80 214 ALA A CA 1
ATOM 1638 C C . ALA A 1 214 ? -3.926 -44.611 17.399 1.00 28.80 214 ALA A C 1
ATOM 1640 O O . ALA A 1 214 ? -3.890 -43.415 17.684 1.00 28.80 214 ALA A O 1
ATOM 1641 N N . ALA A 1 215 ? -4.793 -45.464 17.938 1.00 28.39 215 ALA A N 1
ATOM 1642 C CA . ALA A 1 215 ? -5.687 -45.194 19.053 1.00 28.39 215 ALA A CA 1
ATOM 1643 C C . ALA A 1 215 ? -4.937 -45.196 20.395 1.00 28.39 215 ALA A C 1
ATOM 1645 O O . ALA A 1 215 ? -4.106 -46.072 20.606 1.00 28.39 215 ALA A O 1
ATOM 1646 N N . ILE A 1 216 ? -5.285 -44.262 21.287 1.00 30.02 216 ILE A N 1
ATOM 1647 C CA . ILE A 1 216 ? -5.179 -44.274 22.768 1.00 30.02 216 ILE A CA 1
ATOM 1648 C C . ILE A 1 216 ? -5.686 -42.902 23.257 1.00 30.02 216 ILE A C 1
ATOM 1650 O O . ILE A 1 216 ? -5.428 -41.901 22.603 1.00 30.02 216 ILE A O 1
ATOM 1654 N N . ASP A 1 217 ? -6.345 -42.682 24.386 1.00 27.88 217 ASP A N 1
ATOM 1655 C CA . ASP A 1 217 ? -7.177 -43.439 25.321 1.00 27.88 217 ASP A CA 1
ATOM 1656 C C . ASP A 1 217 ? -7.929 -42.339 26.108 1.00 27.88 217 ASP A C 1
ATOM 1658 O O . ASP A 1 217 ? -7.417 -41.236 26.321 1.00 27.88 217 ASP A O 1
ATOM 1662 N N . SER A 1 218 ? -9.175 -42.604 26.469 1.00 32.09 218 SER A N 1
ATOM 1663 C CA . SER A 1 218 ? -10.097 -41.690 27.140 1.00 32.09 218 SER A CA 1
ATOM 1664 C C . SER A 1 218 ? -9.757 -41.502 28.622 1.00 32.09 218 SER A C 1
ATOM 1666 O O . SER A 1 218 ? -9.685 -42.474 29.367 1.00 32.09 218 SER A O 1
ATOM 1668 N N . GLY A 1 219 ? -9.673 -40.251 29.088 1.00 28.22 219 GLY A N 1
ATOM 1669 C CA . GLY A 1 219 ? -9.515 -39.919 30.507 1.00 28.22 219 GLY A CA 1
ATOM 1670 C C . GLY A 1 219 ? -10.167 -38.585 30.865 1.00 28.22 219 GLY A C 1
ATOM 1671 O O . GLY A 1 219 ? -9.599 -37.521 30.655 1.00 28.22 219 GLY A O 1
ATOM 1672 N N . VAL A 1 220 ? -11.387 -38.662 31.389 1.00 30.83 220 VAL A N 1
ATOM 1673 C CA . VAL A 1 220 ? -12.242 -37.564 31.869 1.00 30.83 220 VAL A CA 1
ATOM 1674 C C . VAL A 1 220 ? -11.672 -36.932 33.153 1.00 30.83 220 VAL A C 1
ATOM 1676 O O . VAL A 1 220 ? -11.197 -37.660 34.017 1.00 30.83 220 VAL A O 1
ATOM 1679 N N . THR A 1 221 ? -11.787 -35.609 33.345 1.00 28.91 221 THR A N 1
ATOM 1680 C CA . THR A 1 221 ? -12.542 -34.991 34.468 1.00 28.91 221 THR A CA 1
ATOM 1681 C C . THR A 1 221 ? -12.518 -33.465 34.435 1.00 28.91 221 THR A C 1
ATOM 1683 O O . THR A 1 221 ? -11.495 -32.823 34.223 1.00 28.91 221 THR A O 1
ATOM 1686 N N . SER A 1 222 ? -13.706 -32.903 34.655 1.00 29.31 222 SER A N 1
ATOM 1687 C CA . SER A 1 222 ? -13.966 -31.484 34.860 1.00 29.31 222 SER A CA 1
ATOM 1688 C C . SER A 1 222 ? -13.730 -31.123 36.329 1.00 29.31 222 SER A C 1
ATOM 1690 O O . SER A 1 222 ? -13.992 -31.955 37.193 1.00 29.31 222 SER A O 1
ATOM 1692 N N . THR A 1 223 ? -13.337 -29.877 36.608 1.00 29.53 223 THR A N 1
ATOM 1693 C CA . THR A 1 223 ? -13.875 -29.103 37.742 1.00 29.53 223 THR A CA 1
ATOM 1694 C C . THR A 1 223 ? -13.705 -27.606 37.492 1.00 29.53 223 THR A C 1
ATOM 1696 O O . THR A 1 223 ? -12.593 -27.130 37.276 1.00 29.53 223 THR A O 1
ATOM 1699 N N . ALA A 1 224 ? -14.820 -26.882 37.575 1.00 29.38 224 ALA A N 1
ATOM 1700 C CA . ALA A 1 224 ? -14.899 -25.433 37.694 1.00 29.38 224 ALA A CA 1
ATOM 1701 C C . ALA A 1 224 ? -14.389 -24.947 39.064 1.00 29.38 224 ALA A C 1
ATOM 1703 O O . ALA A 1 224 ? -14.576 -25.647 40.062 1.00 29.38 224 ALA A O 1
ATOM 1704 N N . ARG A 1 225 ? -13.834 -23.728 39.122 1.00 29.47 225 ARG A N 1
ATOM 1705 C CA . ARG A 1 225 ? -13.858 -22.860 40.312 1.00 29.47 225 ARG A CA 1
ATOM 1706 C C . ARG A 1 225 ? -13.915 -21.386 39.907 1.00 29.47 225 ARG A C 1
ATOM 1708 O O . ARG A 1 225 ? -13.177 -20.951 39.030 1.00 29.47 225 ARG A O 1
ATOM 1715 N N . ASP A 1 226 ? -14.811 -20.682 40.586 1.00 28.16 226 ASP A N 1
ATOM 1716 C CA . ASP A 1 226 ? -15.112 -19.259 40.491 1.00 28.16 226 ASP A CA 1
ATOM 1717 C C . ASP A 1 226 ? -14.115 -18.355 41.249 1.00 28.16 226 ASP A C 1
ATOM 1719 O O . ASP A 1 226 ? -13.486 -18.783 42.215 1.00 28.16 226 ASP A O 1
ATOM 1723 N N . SER A 1 227 ? -14.182 -17.067 40.877 1.00 27.38 227 SER A N 1
ATOM 1724 C CA . SER A 1 227 ? -14.038 -15.838 41.690 1.00 27.38 227 SER A CA 1
ATOM 1725 C C . SER A 1 227 ? -12.652 -15.267 42.048 1.00 27.38 227 SER A C 1
ATOM 1727 O O . SER A 1 227 ? -11.904 -15.836 42.830 1.00 27.38 227 SER A O 1
ATOM 1729 N N . ALA A 1 228 ? -12.436 -14.055 41.509 1.00 29.38 228 ALA A N 1
ATOM 1730 C CA . ALA A 1 228 ? -11.925 -12.812 42.116 1.00 29.38 228 ALA A CA 1
ATOM 1731 C C . ALA A 1 228 ? -10.727 -12.848 43.090 1.00 29.38 228 ALA A C 1
ATOM 1733 O O . ALA A 1 228 ? -10.834 -13.380 44.186 1.00 29.38 228 ALA A O 1
ATOM 1734 N N . ASP A 1 229 ? -9.648 -12.124 42.753 1.00 27.20 229 ASP A N 1
ATOM 1735 C CA . ASP A 1 229 ? -9.307 -10.867 43.448 1.00 27.20 229 ASP A CA 1
ATOM 1736 C C . ASP A 1 229 ? -8.137 -10.100 42.796 1.00 27.20 229 ASP A C 1
ATOM 1738 O O . ASP A 1 229 ? -7.237 -10.670 42.181 1.00 27.20 229 ASP A O 1
ATOM 1742 N N . LEU A 1 230 ? -8.205 -8.771 42.938 1.00 31.83 230 LEU A N 1
ATOM 1743 C CA . LEU A 1 230 ? -7.262 -7.744 42.487 1.00 31.83 230 LEU A CA 1
ATOM 1744 C C . LEU A 1 230 ? -5.842 -7.913 43.057 1.00 31.83 230 LEU A C 1
ATOM 1746 O O . LEU A 1 230 ? -5.671 -8.101 44.260 1.00 31.83 230 LEU A O 1
ATOM 1750 N N . ALA A 1 231 ? -4.832 -7.585 42.246 1.00 26.56 231 ALA A N 1
ATOM 1751 C CA . ALA A 1 231 ? -3.637 -6.901 42.740 1.00 26.56 231 ALA A CA 1
ATOM 1752 C C . ALA A 1 231 ? -3.028 -5.990 41.664 1.00 26.56 231 ALA A C 1
ATOM 1754 O O . ALA A 1 231 ? -2.571 -6.423 40.611 1.00 26.56 231 ALA A O 1
ATOM 1755 N N . THR A 1 232 ? -3.020 -4.699 41.978 1.00 31.67 232 THR A N 1
ATOM 1756 C CA . THR A 1 232 ? -2.232 -3.640 41.353 1.00 31.67 232 THR A CA 1
ATOM 1757 C C . THR A 1 232 ? -0.733 -3.943 41.436 1.00 31.67 232 THR A C 1
ATOM 1759 O O . THR A 1 232 ? -0.212 -4.090 42.542 1.00 31.67 232 THR A O 1
ATOM 1762 N N . SER A 1 233 ? -0.009 -3.915 40.314 1.00 28.25 233 SER A N 1
ATOM 1763 C CA . SER A 1 233 ? 1.438 -3.669 40.336 1.00 28.25 233 SER A CA 1
ATOM 1764 C C . SER A 1 233 ? 1.887 -2.881 39.106 1.00 28.25 233 SER A C 1
ATOM 1766 O O . SER A 1 233 ? 1.836 -3.380 37.987 1.00 28.25 233 SER A O 1
ATOM 1768 N N . THR A 1 234 ? 2.291 -1.634 39.362 1.00 26.91 234 THR A N 1
ATOM 1769 C CA . THR A 1 234 ? 3.366 -0.880 38.6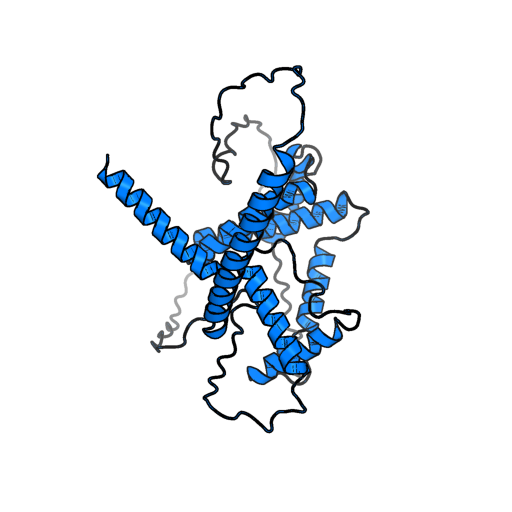92 1.00 26.91 234 THR A CA 1
ATOM 1770 C C . THR A 1 234 ? 3.627 -1.200 37.217 1.00 26.91 234 THR A C 1
ATOM 1772 O O . THR A 1 234 ? 4.370 -2.123 36.892 1.00 26.91 234 THR A O 1
ATOM 1775 N N . LEU A 1 235 ? 3.064 -0.357 36.347 1.00 27.84 235 LEU A N 1
ATOM 1776 C CA . LEU A 1 235 ? 3.452 -0.210 34.945 1.00 27.84 235 LEU A CA 1
ATOM 1777 C C . LEU A 1 235 ? 4.915 0.247 34.871 1.00 27.84 235 LEU A C 1
ATOM 1779 O O . LEU A 1 235 ? 5.216 1.418 35.099 1.00 27.84 235 LEU A O 1
ATOM 1783 N N . ASP A 1 236 ? 5.808 -0.690 34.567 1.00 27.08 236 ASP A N 1
ATOM 1784 C CA . ASP A 1 236 ? 7.128 -0.388 34.028 1.00 27.08 236 ASP A CA 1
ATOM 1785 C C . ASP A 1 236 ? 6.976 -0.141 32.521 1.00 27.08 236 ASP A C 1
ATOM 1787 O O . ASP A 1 236 ? 6.453 -0.963 31.764 1.00 27.08 236 ASP A O 1
ATOM 1791 N N . SER A 1 237 ? 7.334 1.066 32.105 1.00 35.34 237 SER A N 1
ATOM 1792 C CA . SER A 1 237 ? 7.197 1.591 30.752 1.00 35.34 237 SER A CA 1
ATOM 1793 C C . SER A 1 237 ? 8.221 0.946 29.814 1.00 35.34 237 SER A C 1
ATOM 1795 O O . SER A 1 237 ? 9.333 1.447 29.666 1.00 35.34 237 SER A O 1
ATOM 1797 N N . GLY A 1 238 ? 7.819 -0.153 29.168 1.00 27.88 238 GLY A N 1
ATOM 1798 C CA . GLY A 1 238 ? 8.636 -0.933 28.230 1.00 27.88 238 GLY A CA 1
ATOM 1799 C C . GLY A 1 238 ? 8.004 -1.167 26.851 1.00 27.88 238 GLY A C 1
ATOM 1800 O O . GLY A 1 238 ? 8.304 -2.169 26.217 1.00 27.88 238 GLY A O 1
ATOM 1801 N N . TRP A 1 239 ? 7.133 -0.274 26.368 1.00 29.69 239 TRP A N 1
ATOM 1802 C CA . TRP A 1 239 ? 6.443 -0.422 25.069 1.00 29.69 239 TRP A CA 1
ATOM 1803 C C . TRP A 1 239 ? 7.169 0.248 23.883 1.00 29.69 239 TRP A C 1
ATOM 1805 O O . TRP A 1 239 ? 6.556 0.548 22.867 1.00 29.69 239 TRP A O 1
ATOM 1815 N N . GLY A 1 240 ? 8.473 0.519 24.009 1.00 30.48 240 GLY A N 1
ATOM 1816 C CA . GLY A 1 240 ? 9.225 1.338 23.047 1.00 30.48 240 GLY A CA 1
ATOM 1817 C C . GLY A 1 240 ? 10.037 0.599 21.977 1.00 30.48 240 GLY A C 1
ATOM 1818 O O . GLY A 1 240 ? 10.549 1.261 21.085 1.00 30.48 240 GLY A O 1
ATOM 1819 N N . ASN A 1 241 ? 10.181 -0.730 22.033 1.00 33.66 241 ASN A N 1
ATOM 1820 C CA . ASN A 1 241 ? 11.201 -1.429 21.227 1.00 33.66 241 ASN A CA 1
ATOM 1821 C C . ASN A 1 241 ? 10.675 -2.453 20.205 1.00 33.66 241 ASN A C 1
ATOM 1823 O O . ASN A 1 241 ? 11.486 -3.163 19.621 1.00 33.66 241 ASN A O 1
ATOM 1827 N N . HIS A 1 242 ? 9.365 -2.517 19.954 1.00 35.44 242 HIS A N 1
ATOM 1828 C CA . HIS A 1 242 ? 8.778 -3.469 18.994 1.00 35.44 242 HIS A CA 1
ATOM 1829 C C . HIS A 1 242 ? 7.956 -2.816 17.867 1.00 35.44 242 HIS A C 1
ATOM 1831 O O . HIS A 1 242 ? 7.161 -3.495 17.246 1.00 35.44 242 HIS A O 1
ATOM 1837 N N . LEU A 1 243 ? 8.124 -1.511 17.609 1.00 40.75 243 LEU A N 1
ATOM 1838 C CA . LEU A 1 243 ? 7.333 -0.770 16.604 1.00 40.75 243 LEU A CA 1
ATOM 1839 C C . LEU A 1 243 ? 8.186 0.167 15.723 1.00 40.75 243 LEU A C 1
ATOM 1841 O O . LEU A 1 243 ? 7.813 1.315 15.510 1.00 40.75 243 LEU A O 1
ATOM 1845 N N . GLY A 1 244 ? 9.401 -0.228 15.323 1.00 34.34 244 GLY A N 1
ATOM 1846 C CA . GLY A 1 244 ? 10.226 0.609 14.424 1.00 34.34 244 GLY A CA 1
ATOM 1847 C C . GLY A 1 244 ? 10.607 2.008 14.961 1.00 34.34 244 GLY A C 1
ATOM 1848 O O . GLY A 1 244 ? 11.119 2.857 14.233 1.00 34.34 244 GLY A O 1
ATOM 1849 N N . MET A 1 245 ? 10.404 2.286 16.255 1.00 45.41 245 MET A N 1
ATOM 1850 C CA . MET A 1 245 ? 10.641 3.600 16.868 1.00 45.41 245 MET A CA 1
ATOM 1851 C C . MET A 1 245 ? 12.107 3.785 17.300 1.00 45.41 245 MET A C 1
ATOM 1853 O O . MET A 1 245 ? 12.447 3.799 18.482 1.00 45.41 245 MET A O 1
ATOM 1857 N N . GLY A 1 246 ? 13.004 3.965 16.328 1.00 30.64 246 GLY A N 1
ATOM 1858 C CA . GLY A 1 246 ? 14.398 4.358 16.561 1.00 30.64 246 GLY A CA 1
ATOM 1859 C C . GLY A 1 246 ? 14.563 5.869 16.781 1.00 30.64 246 GLY A C 1
ATOM 1860 O O . GLY A 1 246 ? 14.494 6.662 15.844 1.00 30.64 246 GLY A O 1
ATOM 1861 N N . ASN A 1 247 ? 14.839 6.284 18.019 1.00 32.44 247 ASN A N 1
ATOM 1862 C CA . ASN A 1 247 ? 15.098 7.678 18.394 1.00 32.44 247 ASN A CA 1
ATOM 1863 C C . ASN A 1 247 ? 16.502 8.132 17.913 1.00 32.44 247 ASN A C 1
ATOM 1865 O O . ASN A 1 247 ? 17.515 7.632 18.404 1.00 32.44 247 ASN A O 1
ATOM 1869 N N . LYS A 1 248 ? 16.597 9.093 16.978 1.00 30.11 248 LYS A N 1
ATOM 1870 C CA . LYS A 1 248 ? 17.864 9.786 16.639 1.00 30.11 248 LYS A CA 1
ATOM 1871 C C . LYS A 1 248 ? 18.010 11.066 17.476 1.00 30.11 248 LYS A C 1
ATOM 1873 O O . LYS A 1 248 ? 17.078 11.866 17.500 1.00 30.11 248 LYS A O 1
ATOM 1878 N N . PRO A 1 249 ? 19.176 11.350 18.086 1.00 29.33 249 PRO A N 1
ATOM 1879 C CA . PRO A 1 249 ? 19.395 12.619 18.764 1.00 29.33 249 PRO A CA 1
ATOM 1880 C C . PRO A 1 249 ? 19.834 13.681 17.744 1.00 29.33 249 PRO A C 1
ATOM 1882 O O . PRO A 1 249 ? 20.941 13.609 17.214 1.00 29.33 249 PRO A O 1
ATOM 1885 N N . SER A 1 250 ? 19.004 14.693 17.473 1.00 31.73 250 SER A N 1
ATOM 1886 C CA . SER A 1 250 ? 19.458 15.905 16.774 1.00 31.73 250 SER A CA 1
ATOM 1887 C C . SER A 1 250 ? 19.655 17.041 17.773 1.00 31.73 250 SER A C 1
ATOM 1889 O O . SER A 1 250 ? 18.697 17.604 18.300 1.00 31.73 250 SER A O 1
ATOM 1891 N N . GLY A 1 251 ? 20.919 17.356 18.042 1.00 27.98 251 GLY A N 1
ATOM 1892 C CA . GLY A 1 251 ? 21.323 18.504 18.838 1.00 27.98 251 GLY A CA 1
ATOM 1893 C C . GLY A 1 251 ? 21.331 19.823 18.058 1.00 27.98 251 GLY A C 1
ATOM 1894 O O . GLY A 1 251 ? 21.543 19.866 16.848 1.00 27.98 251 GLY A O 1
ATOM 1895 N N . SER A 1 252 ? 21.215 20.895 18.843 1.00 29.80 252 SER A N 1
ATOM 1896 C CA . SER A 1 252 ? 21.562 22.300 18.584 1.00 29.80 252 SER A CA 1
ATOM 1897 C C . SER A 1 252 ? 20.714 23.102 17.587 1.00 29.80 252 SER A C 1
ATOM 1899 O O . SER A 1 252 ? 20.978 23.153 16.388 1.00 29.80 252 SER A O 1
ATOM 1901 N N . GLU A 1 253 ? 19.776 23.861 18.162 1.00 33.25 253 GLU A N 1
ATOM 1902 C CA . GLU A 1 253 ? 19.277 25.132 17.637 1.00 33.25 253 GLU A CA 1
ATOM 1903 C C . GLU A 1 253 ? 20.439 26.070 17.270 1.00 33.25 253 GLU A C 1
ATOM 1905 O O . GLU A 1 253 ? 21.331 26.339 18.081 1.00 33.25 253 GLU A O 1
ATOM 1910 N N . LYS A 1 254 ? 20.397 26.637 16.060 1.00 32.16 254 LYS A N 1
ATOM 1911 C CA . LYS A 1 254 ? 21.127 27.863 15.726 1.00 32.16 254 LYS A CA 1
ATOM 1912 C C . LYS A 1 254 ? 20.141 28.954 15.332 1.00 32.16 254 LYS A C 1
ATOM 1914 O O . LYS A 1 254 ? 19.232 28.747 14.537 1.00 32.16 254 LYS A O 1
ATOM 1919 N N . ALA A 1 255 ? 20.362 30.105 15.955 1.00 31.95 255 ALA A N 1
ATOM 1920 C CA . ALA A 1 255 ? 19.542 31.301 15.941 1.00 31.95 255 ALA A CA 1
ATOM 1921 C C . ALA A 1 255 ? 19.278 31.882 14.542 1.00 31.95 255 ALA A C 1
ATOM 1923 O O . ALA A 1 255 ? 20.153 31.920 13.679 1.00 31.95 255 ALA A O 1
ATOM 1924 N N . ILE A 1 256 ? 18.070 32.423 14.388 1.00 33.34 256 ILE A N 1
ATOM 1925 C CA . ILE A 1 256 ? 17.600 33.225 13.255 1.00 33.34 256 ILE A CA 1
ATOM 1926 C C . ILE A 1 256 ? 18.097 34.675 13.425 1.00 33.34 256 ILE A C 1
ATOM 1928 O O . ILE A 1 256 ? 17.780 35.286 14.451 1.00 33.34 256 ILE A O 1
ATOM 1932 N N . PRO A 1 257 ? 18.797 35.290 12.453 1.00 32.66 257 PRO A N 1
ATOM 1933 C CA . PRO A 1 257 ? 18.986 36.737 12.444 1.00 32.66 257 PRO A CA 1
ATOM 1934 C C . PRO A 1 257 ? 17.847 37.464 11.701 1.00 32.66 257 PRO A C 1
ATOM 1936 O O . PRO A 1 257 ? 17.385 37.039 10.644 1.00 32.66 257 PRO A O 1
ATOM 1939 N N . LYS A 1 258 ? 17.399 38.581 12.292 1.00 35.09 258 LYS A N 1
ATOM 1940 C CA . LYS A 1 258 ? 16.403 39.540 11.768 1.00 35.09 258 LYS A CA 1
ATOM 1941 C C . LYS A 1 258 ? 16.959 40.393 10.605 1.00 35.09 258 LYS A C 1
ATOM 1943 O O . LYS A 1 258 ? 18.177 40.476 10.460 1.00 35.09 258 LYS A O 1
ATOM 1948 N N . PRO A 1 259 ? 16.092 41.037 9.793 1.00 40.31 259 PRO A N 1
ATOM 1949 C CA . PRO A 1 259 ? 16.449 41.520 8.464 1.00 40.31 259 PRO A CA 1
ATOM 1950 C C . PRO A 1 259 ? 16.987 42.954 8.464 1.00 40.31 259 PRO A C 1
ATOM 1952 O O . PRO A 1 259 ? 16.598 43.778 9.291 1.00 40.31 259 PRO A O 1
ATOM 1955 N N . GLY A 1 260 ? 17.800 43.256 7.451 1.00 35.72 260 GLY A N 1
ATOM 1956 C CA . GLY A 1 260 ? 18.032 44.620 6.989 1.00 35.72 260 GLY A CA 1
ATOM 1957 C C . GLY A 1 260 ? 19.414 44.827 6.390 1.00 35.72 260 GLY A C 1
ATOM 1958 O O . GLY A 1 260 ? 20.330 45.091 7.153 1.00 35.72 260 GLY A O 1
ATOM 1959 N N . VAL A 1 261 ? 19.527 44.761 5.056 1.00 32.38 261 VAL A N 1
ATOM 1960 C CA . VAL A 1 261 ? 20.261 45.724 4.207 1.00 32.38 261 VAL A CA 1
ATOM 1961 C C . VAL A 1 261 ? 19.688 45.622 2.783 1.00 32.38 261 VAL A C 1
ATOM 1963 O O . VAL A 1 261 ? 19.683 44.542 2.195 1.00 32.38 261 VAL A O 1
ATOM 1966 N N . GLU A 1 262 ? 19.192 46.736 2.241 1.00 42.34 262 GLU A N 1
ATOM 1967 C CA . GLU A 1 262 ? 18.849 46.895 0.822 1.00 42.34 262 GLU A CA 1
ATOM 1968 C C . GLU A 1 262 ? 20.123 46.903 -0.036 1.00 42.34 262 GLU A C 1
ATOM 1970 O O . GLU A 1 262 ? 21.040 47.680 0.227 1.00 42.34 262 GLU A O 1
ATOM 1975 N N . PHE A 1 263 ? 20.159 46.102 -1.105 1.00 33.50 263 PHE A N 1
ATOM 1976 C CA . PHE A 1 263 ? 21.080 46.307 -2.223 1.00 33.50 263 PHE A CA 1
ATOM 1977 C C . PHE A 1 263 ? 20.310 46.242 -3.542 1.00 33.50 263 PHE A C 1
ATOM 1979 O O . PHE A 1 263 ? 19.525 45.327 -3.781 1.00 33.50 263 PHE A O 1
ATOM 1986 N N . GLY A 1 264 ? 20.513 47.277 -4.357 1.00 33.19 264 GLY A N 1
ATOM 1987 C CA . GLY A 1 264 ? 19.756 47.562 -5.569 1.00 33.19 264 GLY A CA 1
ATOM 1988 C C . GLY A 1 264 ? 19.829 46.461 -6.625 1.00 33.19 264 GLY A C 1
ATOM 1989 O O . GLY A 1 264 ? 20.898 45.954 -6.960 1.00 33.19 264 GLY A O 1
ATOM 1990 N N . ALA A 1 265 ? 18.659 46.150 -7.177 1.00 47.28 265 ALA A N 1
ATOM 1991 C CA . ALA A 1 265 ? 18.474 45.315 -8.348 1.00 47.28 265 ALA A CA 1
ATOM 1992 C C . ALA A 1 265 ? 18.601 46.158 -9.624 1.00 47.28 265 ALA A C 1
ATOM 1994 O O . ALA A 1 265 ? 17.850 47.113 -9.814 1.00 47.28 265 ALA A O 1
ATOM 1995 N N . ALA A 1 266 ? 19.536 45.781 -10.495 1.00 45.84 266 ALA A N 1
ATOM 1996 C CA . ALA A 1 266 ? 19.442 45.955 -11.946 1.00 45.84 266 ALA A CA 1
ATOM 1997 C C . ALA A 1 266 ? 20.603 45.190 -12.609 1.00 45.84 266 ALA A C 1
ATOM 1999 O O . ALA A 1 266 ? 21.671 45.752 -12.837 1.00 45.84 266 ALA A O 1
ATOM 2000 N N . GLY A 1 267 ? 20.419 43.890 -12.880 1.00 46.03 267 GLY A N 1
ATOM 2001 C CA . GLY A 1 267 ? 21.368 43.125 -13.708 1.00 46.03 267 GLY A CA 1
ATOM 2002 C C . GLY A 1 267 ? 21.445 41.611 -13.479 1.00 46.03 267 GLY A C 1
ATOM 2003 O O . GLY A 1 267 ? 21.979 40.917 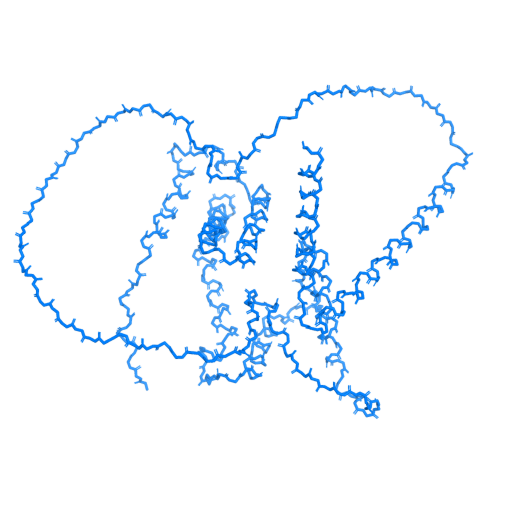-14.337 1.00 46.03 267 GLY A O 1
ATOM 2004 N N . ALA A 1 268 ? 20.914 41.082 -12.371 1.00 48.34 268 ALA A N 1
ATOM 2005 C CA . ALA A 1 268 ? 21.014 39.654 -12.032 1.00 48.34 268 ALA A CA 1
ATOM 2006 C C . ALA A 1 268 ? 19.787 38.811 -12.443 1.00 48.34 268 ALA A C 1
ATOM 2008 O O . ALA A 1 268 ? 19.894 37.591 -12.565 1.00 48.34 268 ALA A O 1
ATOM 2009 N N . ASP A 1 269 ? 18.640 39.446 -12.702 1.00 53.00 269 ASP A N 1
ATOM 2010 C CA . ASP A 1 269 ? 17.375 38.731 -12.926 1.00 53.00 269 ASP A CA 1
ATOM 2011 C C . ASP A 1 269 ? 17.305 38.035 -14.291 1.00 53.00 269 ASP A C 1
ATOM 2013 O O . ASP A 1 269 ? 16.715 36.964 -14.410 1.00 53.00 269 ASP A O 1
ATOM 2017 N N . SER A 1 270 ? 17.942 38.590 -15.328 1.00 53.22 270 SER A N 1
ATOM 2018 C CA . SER A 1 270 ? 17.902 38.002 -16.672 1.00 53.22 270 SER A CA 1
ATOM 2019 C C . SER A 1 270 ? 18.826 36.793 -16.819 1.00 53.22 270 SER A C 1
ATOM 2021 O O . SER A 1 270 ? 18.446 35.822 -17.458 1.00 53.22 270 SER A O 1
ATOM 2023 N N . VAL A 1 271 ? 20.013 36.804 -16.205 1.00 54.81 271 VAL A N 1
ATOM 2024 C CA . VAL A 1 271 ? 20.977 35.693 -16.315 1.00 54.81 271 VAL A CA 1
ATOM 2025 C C . VAL A 1 271 ? 20.536 34.492 -15.471 1.00 54.81 271 VAL A C 1
ATOM 2027 O O . VAL A 1 271 ? 20.631 33.357 -15.930 1.00 54.81 271 VAL A O 1
ATOM 2030 N N . ASN A 1 272 ? 19.968 34.727 -14.281 1.00 57.31 272 ASN A N 1
ATOM 2031 C CA . ASN A 1 272 ? 19.377 33.656 -13.471 1.00 57.31 272 ASN A CA 1
ATOM 2032 C C . ASN A 1 272 ? 18.122 33.058 -14.117 1.00 57.31 272 ASN A C 1
ATOM 2034 O O . ASN A 1 272 ? 17.928 31.849 -14.033 1.00 57.31 272 ASN A O 1
ATOM 2038 N N . ALA A 1 273 ? 17.296 33.868 -14.786 1.00 56.91 273 ALA A N 1
ATOM 2039 C CA . ALA A 1 273 ? 16.133 33.359 -15.508 1.00 56.91 273 ALA A CA 1
ATOM 2040 C C . ALA A 1 273 ? 16.532 32.485 -16.709 1.00 56.91 273 ALA A C 1
ATOM 2042 O O . ALA A 1 273 ? 15.921 31.444 -16.919 1.00 56.91 273 ALA A O 1
ATOM 2043 N N . VAL A 1 274 ? 17.566 32.863 -17.469 1.00 58.84 274 VAL A N 1
ATOM 2044 C CA . VAL A 1 274 ? 18.043 32.071 -18.619 1.00 58.84 274 VAL A CA 1
ATOM 2045 C C . VAL A 1 274 ? 18.687 30.758 -18.152 1.00 58.84 274 VAL A C 1
ATOM 2047 O O . VAL A 1 274 ? 18.318 29.702 -18.654 1.00 58.84 274 VAL A O 1
ATOM 2050 N N . ASN A 1 275 ? 19.527 30.788 -17.109 1.00 60.62 275 ASN A N 1
ATOM 2051 C CA . ASN A 1 275 ? 20.113 29.571 -16.526 1.00 60.62 275 ASN A CA 1
ATOM 2052 C C . ASN A 1 275 ? 19.056 28.623 -15.925 1.00 60.62 275 ASN A C 1
ATOM 2054 O O . ASN A 1 275 ? 19.212 27.407 -15.993 1.00 60.62 275 ASN A O 1
ATOM 2058 N N . ALA A 1 276 ? 17.978 29.163 -15.346 1.00 59.78 276 ALA A N 1
ATOM 2059 C CA . ALA A 1 276 ? 16.872 28.362 -14.819 1.00 59.78 276 ALA A CA 1
ATOM 2060 C C . ALA A 1 276 ? 15.998 27.744 -15.928 1.00 59.78 276 ALA A C 1
ATOM 2062 O O . ALA A 1 276 ? 15.440 26.665 -15.746 1.00 59.78 276 ALA A O 1
ATOM 2063 N N . VAL A 1 277 ? 15.865 28.410 -17.080 1.00 61.00 277 VAL A N 1
ATOM 2064 C CA . VAL A 1 277 ? 15.162 27.857 -18.251 1.00 61.00 277 VAL A CA 1
ATOM 2065 C C . VAL A 1 277 ? 15.964 26.707 -18.870 1.00 61.00 277 VAL A C 1
ATOM 2067 O O . VAL A 1 277 ? 15.373 25.682 -19.213 1.00 61.00 277 VAL A O 1
ATOM 2070 N N . ASP A 1 278 ? 17.290 26.837 -18.940 1.00 69.69 278 ASP A N 1
ATOM 2071 C CA . ASP A 1 278 ? 18.173 25.782 -19.448 1.00 69.69 278 ASP A CA 1
ATOM 2072 C C . ASP A 1 278 ? 18.179 24.552 -18.519 1.00 69.69 278 ASP A C 1
ATOM 2074 O O . ASP A 1 278 ? 18.014 23.430 -18.996 1.00 69.69 278 ASP A O 1
ATOM 2078 N N . SER A 1 279 ? 18.223 24.737 -17.191 1.00 69.69 279 SER A N 1
ATOM 2079 C CA . SER A 1 279 ? 18.185 23.616 -16.236 1.00 69.69 279 SER A CA 1
ATOM 2080 C C . SER A 1 279 ? 16.856 22.852 -16.250 1.00 69.69 279 SER A C 1
ATOM 2082 O O . SER A 1 279 ? 16.847 21.627 -16.175 1.00 69.69 279 SER A O 1
ATOM 2084 N N . VAL A 1 280 ? 15.719 23.547 -16.398 1.00 75.00 280 VAL A N 1
ATOM 2085 C CA . VAL A 1 280 ? 14.402 22.893 -16.536 1.00 75.00 280 VAL A CA 1
ATOM 2086 C C . VAL A 1 280 ? 14.321 22.091 -17.842 1.00 75.00 280 VAL A C 1
ATOM 2088 O O . VAL A 1 280 ? 13.681 21.037 -17.885 1.00 75.00 280 VAL A O 1
ATOM 2091 N N . SER A 1 281 ? 14.979 22.554 -18.909 1.00 84.75 281 SER A N 1
ATOM 2092 C CA . SER A 1 281 ? 15.071 21.806 -20.166 1.00 84.75 281 SER A CA 1
ATOM 2093 C C . SER A 1 281 ? 15.925 20.541 -20.014 1.00 84.75 281 SER A C 1
ATOM 2095 O O . SER A 1 281 ? 15.509 19.474 -20.466 1.00 84.75 281 SER A O 1
ATOM 2097 N N . GLU A 1 282 ? 17.067 20.627 -19.327 1.00 92.25 282 GLU A N 1
ATOM 2098 C CA . GLU A 1 282 ? 17.940 19.478 -19.041 1.00 92.25 282 GLU A CA 1
ATOM 2099 C C . GLU A 1 282 ? 17.251 18.430 -18.150 1.00 92.25 282 GLU A C 1
ATOM 2101 O O . GLU A 1 282 ? 17.278 17.234 -18.449 1.00 92.25 282 GLU A O 1
ATOM 2106 N N . GLU A 1 283 ? 16.563 18.858 -17.087 1.00 92.00 283 GLU A N 1
ATOM 2107 C CA . GLU A 1 283 ? 15.786 17.965 -16.216 1.00 92.00 283 GLU A CA 1
ATOM 2108 C C . GLU A 1 283 ? 14.666 17.253 -16.984 1.00 92.00 283 GLU A C 1
ATOM 2110 O O . GLU A 1 283 ? 14.408 16.064 -16.772 1.00 92.00 283 GLU A O 1
ATOM 2115 N N . LEU A 1 284 ? 14.021 17.948 -17.925 1.00 92.81 284 LEU A N 1
ATOM 2116 C CA . LEU A 1 284 ? 13.008 17.354 -18.790 1.00 92.81 284 LEU A CA 1
ATOM 2117 C C . LEU A 1 284 ? 13.610 16.320 -19.754 1.00 92.81 284 LEU A C 1
ATOM 2119 O O . LEU A 1 284 ? 12.989 15.285 -20.009 1.00 92.81 284 LEU A O 1
ATOM 2123 N N . GLU A 1 285 ? 14.804 16.563 -20.295 1.00 94.44 285 GLU A N 1
ATOM 2124 C CA . GLU A 1 285 ? 15.527 15.595 -21.129 1.00 94.44 285 GLU A CA 1
ATOM 2125 C C . GLU A 1 285 ? 15.947 14.350 -20.341 1.00 94.44 285 GLU A C 1
ATOM 2127 O O . GLU A 1 285 ? 15.739 13.219 -20.803 1.00 94.44 285 GLU A O 1
ATOM 2132 N N . LEU A 1 286 ? 16.444 14.533 -19.115 1.00 95.06 286 LEU A N 1
ATOM 2133 C CA . LEU A 1 286 ? 16.708 13.429 -18.197 1.00 95.06 286 LEU A CA 1
ATOM 2134 C C . LEU A 1 286 ? 15.420 12.652 -17.893 1.00 95.06 286 LEU A C 1
ATOM 2136 O O . LEU A 1 286 ? 15.395 11.427 -18.014 1.00 95.06 286 LEU A O 1
ATOM 2140 N N . GLY A 1 287 ? 14.325 13.349 -17.584 1.00 96.00 287 GLY A N 1
ATOM 2141 C CA . GLY A 1 287 ? 13.018 12.742 -17.337 1.00 96.00 287 GLY A CA 1
ATOM 2142 C C . GLY A 1 287 ? 12.503 11.923 -18.525 1.00 96.00 287 GLY A C 1
ATOM 2143 O O . GLY A 1 287 ? 12.000 10.814 -18.343 1.00 96.00 287 GLY A O 1
ATOM 2144 N N . ARG A 1 288 ? 12.687 12.408 -19.760 1.00 96.50 288 ARG A N 1
ATOM 2145 C CA . ARG A 1 288 ? 12.362 11.652 -20.986 1.00 96.50 288 ARG A CA 1
ATOM 2146 C C . ARG A 1 288 ? 13.218 10.398 -21.134 1.00 96.50 288 ARG A C 1
ATOM 2148 O O . ARG A 1 288 ? 12.704 9.364 -21.558 1.00 96.50 288 ARG A O 1
ATOM 2155 N N . THR A 1 289 ? 14.492 10.475 -20.762 1.00 97.19 289 THR A N 1
ATOM 2156 C CA . THR A 1 289 ? 15.407 9.326 -20.778 1.00 97.19 289 THR A CA 1
ATOM 2157 C C . THR A 1 289 ? 14.978 8.272 -19.758 1.00 97.19 289 THR A C 1
ATOM 2159 O O . THR A 1 289 ? 14.862 7.096 -20.099 1.00 97.19 289 THR A O 1
ATOM 2162 N N . LEU A 1 290 ? 14.645 8.685 -18.532 1.00 97.44 290 LEU A N 1
ATOM 2163 C CA . LEU A 1 290 ? 14.102 7.794 -17.503 1.00 97.44 290 LEU A CA 1
ATOM 2164 C C . LEU A 1 290 ? 12.784 7.152 -17.958 1.00 97.44 290 LEU A C 1
ATOM 2166 O O . LEU A 1 290 ? 12.617 5.941 -17.841 1.00 97.44 290 LEU A O 1
ATOM 2170 N N . LEU A 1 291 ? 11.873 7.925 -18.557 1.00 97.62 291 LEU A N 1
ATOM 2171 C CA . LEU A 1 291 ? 10.620 7.398 -19.104 1.00 97.62 291 LEU A CA 1
ATOM 2172 C C . LEU A 1 291 ? 10.858 6.366 -20.221 1.00 97.62 291 LEU A C 1
ATOM 2174 O O . LEU A 1 291 ? 10.117 5.388 -20.315 1.00 97.62 291 LEU A O 1
ATOM 2178 N N . ALA A 1 292 ? 11.887 6.549 -21.053 1.00 97.12 292 ALA A N 1
ATOM 2179 C CA . ALA A 1 292 ? 12.262 5.571 -22.072 1.00 97.12 292 ALA A CA 1
ATOM 2180 C C . ALA A 1 292 ? 12.750 4.249 -21.453 1.00 97.12 292 ALA A C 1
ATOM 2182 O O . ALA A 1 292 ? 12.353 3.185 -21.926 1.00 97.12 292 ALA A O 1
ATOM 2183 N N . LEU A 1 293 ? 13.526 4.301 -20.364 1.00 97.56 293 LEU A N 1
ATOM 2184 C CA . LEU A 1 293 ? 13.933 3.105 -19.611 1.00 97.56 293 LEU A CA 1
ATOM 2185 C C . LEU A 1 293 ? 12.732 2.396 -18.975 1.00 97.56 293 LEU A C 1
ATOM 2187 O O . LEU A 1 293 ? 12.631 1.174 -19.028 1.00 97.56 293 LEU A O 1
ATOM 2191 N N . VAL A 1 294 ? 11.786 3.159 -18.425 1.00 97.44 294 VAL A N 1
ATOM 2192 C CA . VAL A 1 294 ? 10.541 2.606 -17.877 1.00 97.44 294 VAL A CA 1
ATOM 2193 C C . VAL A 1 294 ? 9.706 1.923 -18.967 1.00 97.44 294 VAL A C 1
ATOM 2195 O O . VAL A 1 294 ? 9.127 0.863 -18.728 1.00 97.44 294 VAL A O 1
ATOM 2198 N N . ARG A 1 295 ? 9.667 2.494 -20.177 1.00 96.38 295 ARG A N 1
ATOM 2199 C CA . ARG A 1 295 ? 8.996 1.890 -21.336 1.00 96.38 295 ARG A CA 1
ATOM 2200 C C . ARG A 1 295 ? 9.671 0.593 -21.788 1.00 96.38 295 ARG A C 1
ATOM 2202 O O . ARG A 1 295 ? 8.956 -0.353 -22.102 1.00 96.38 295 ARG A O 1
ATOM 2209 N N . ASP A 1 296 ? 11.004 0.525 -21.790 1.00 96.44 296 ASP A N 1
ATOM 2210 C CA . ASP A 1 296 ? 11.740 -0.725 -22.056 1.00 96.44 296 ASP A CA 1
ATOM 2211 C C . ASP A 1 296 ? 11.428 -1.798 -21.003 1.00 96.44 296 ASP A C 1
ATOM 2213 O O . ASP A 1 296 ? 11.101 -2.933 -21.347 1.00 96.44 296 ASP A O 1
ATOM 2217 N N . ALA A 1 297 ? 11.457 -1.424 -19.720 1.00 94.44 297 ALA A N 1
ATOM 2218 C CA . ALA A 1 297 ? 11.119 -2.326 -18.624 1.00 94.44 297 ALA A CA 1
ATOM 2219 C C . ALA A 1 297 ? 9.701 -2.901 -18.787 1.00 94.44 297 ALA A C 1
ATOM 2221 O O . ALA A 1 297 ? 9.518 -4.116 -18.744 1.00 94.44 297 ALA A O 1
ATOM 2222 N N . ASP A 1 298 ? 8.712 -2.046 -19.052 1.00 90.94 298 ASP A N 1
ATOM 2223 C CA . ASP A 1 298 ? 7.320 -2.449 -19.263 1.00 90.94 298 ASP A CA 1
ATOM 2224 C C . ASP A 1 298 ? 7.138 -3.349 -20.502 1.00 90.94 298 ASP A C 1
ATOM 2226 O O . ASP A 1 298 ? 6.434 -4.355 -20.420 1.00 90.94 298 ASP A O 1
ATOM 2230 N N . ALA A 1 299 ? 7.836 -3.076 -21.612 1.00 92.12 299 ALA A N 1
ATOM 2231 C CA . ALA A 1 299 ? 7.827 -3.938 -22.800 1.00 92.12 299 ALA A CA 1
ATOM 2232 C C . ALA A 1 299 ? 8.403 -5.342 -22.535 1.00 92.12 299 ALA A C 1
ATOM 2234 O O . ALA A 1 299 ? 8.053 -6.301 -23.222 1.00 92.12 299 ALA A O 1
ATOM 2235 N N . ARG A 1 300 ? 9.268 -5.469 -21.525 1.00 94.50 300 ARG A N 1
ATOM 2236 C CA . ARG A 1 300 ? 9.878 -6.729 -21.075 1.00 94.50 300 ARG A CA 1
ATOM 2237 C C . ARG A 1 300 ? 9.112 -7.389 -19.924 1.00 94.50 300 ARG A C 1
ATOM 2239 O O . ARG A 1 300 ? 9.592 -8.378 -19.376 1.00 94.50 300 ARG A O 1
ATOM 2246 N N . GLY A 1 301 ? 7.966 -6.833 -19.523 1.00 90.94 301 GLY A N 1
ATOM 2247 C CA . GLY A 1 301 ? 7.179 -7.329 -18.393 1.00 90.94 301 GLY A CA 1
ATOM 2248 C C . GLY A 1 301 ? 7.836 -7.107 -17.026 1.00 90.94 301 GLY A C 1
ATOM 2249 O O . GLY A 1 301 ? 7.502 -7.799 -16.067 1.00 90.94 301 GLY A O 1
ATOM 2250 N N . LEU A 1 302 ? 8.781 -6.169 -16.922 1.00 94.62 302 LEU A N 1
ATOM 2251 C CA . LEU A 1 302 ? 9.472 -5.836 -15.680 1.00 94.62 302 LEU A CA 1
ATOM 2252 C C . LEU A 1 302 ? 8.744 -4.716 -14.925 1.00 94.62 302 LEU A C 1
ATOM 2254 O O . LEU A 1 302 ? 8.262 -3.746 -15.509 1.00 94.62 302 LEU A O 1
ATOM 2258 N N . ASP A 1 303 ? 8.716 -4.821 -13.599 1.00 95.06 303 ASP A N 1
ATOM 2259 C CA . ASP A 1 303 ? 8.360 -3.717 -12.705 1.00 95.06 303 ASP A CA 1
ATOM 2260 C C . ASP A 1 303 ? 9.579 -2.792 -12.543 1.00 95.06 303 ASP A C 1
ATOM 2262 O O . ASP A 1 303 ? 10.614 -3.195 -12.006 1.00 95.06 303 ASP A O 1
ATOM 2266 N N . ALA A 1 304 ? 9.470 -1.564 -13.056 1.00 95.25 304 ALA A N 1
ATOM 2267 C CA . ALA A 1 304 ? 10.554 -0.589 -13.063 1.00 95.25 304 ALA A CA 1
ATOM 2268 C C . ALA A 1 304 ? 10.857 -0.062 -11.656 1.00 95.25 304 ALA A C 1
ATOM 2270 O O . ALA A 1 304 ? 12.017 0.192 -11.335 1.00 95.25 304 ALA A O 1
ATOM 2271 N N . GLU A 1 305 ? 9.838 0.067 -10.805 1.00 95.69 305 GLU A N 1
ATOM 2272 C CA . GLU A 1 305 ? 10.023 0.500 -9.424 1.00 95.69 305 GLU A CA 1
ATOM 2273 C C . GLU A 1 305 ? 10.747 -0.584 -8.618 1.00 95.69 305 GLU A C 1
ATOM 2275 O O . GLU A 1 305 ? 11.735 -0.302 -7.941 1.00 95.69 305 GLU A O 1
ATOM 2280 N N . ARG A 1 306 ? 10.331 -1.848 -8.759 1.00 95.31 306 ARG A N 1
ATOM 2281 C CA . ARG A 1 306 ? 11.033 -2.983 -8.145 1.00 95.31 306 ARG A CA 1
ATOM 2282 C C . ARG A 1 306 ? 12.470 -3.103 -8.644 1.00 95.31 306 ARG A C 1
ATOM 2284 O O . ARG A 1 306 ? 13.372 -3.359 -7.851 1.00 95.31 306 ARG A O 1
ATOM 2291 N N . ALA A 1 307 ? 12.702 -2.915 -9.944 1.00 95.81 307 ALA A N 1
ATOM 2292 C CA . ALA A 1 307 ? 14.052 -2.924 -10.503 1.00 95.81 307 ALA A CA 1
ATOM 2293 C C . ALA A 1 307 ? 14.940 -1.850 -9.851 1.00 95.81 307 ALA A C 1
ATOM 2295 O O . ALA A 1 307 ? 16.089 -2.130 -9.512 1.00 95.81 307 ALA A O 1
ATOM 2296 N N . MET A 1 308 ? 14.394 -0.653 -9.614 1.00 96.25 308 MET A N 1
ATOM 2297 C CA . MET A 1 308 ? 15.107 0.416 -8.917 1.00 96.25 308 MET A CA 1
ATOM 2298 C C . MET A 1 308 ? 15.363 0.082 -7.441 1.00 96.25 308 MET A C 1
ATOM 2300 O O . MET A 1 308 ? 16.478 0.289 -6.964 1.00 96.25 308 MET A O 1
ATOM 2304 N N . ARG A 1 309 ? 14.384 -0.493 -6.726 1.00 95.00 309 ARG A N 1
ATOM 2305 C CA . ARG A 1 309 ? 14.578 -0.959 -5.337 1.00 95.00 309 ARG A CA 1
ATOM 2306 C C . ARG A 1 309 ? 15.699 -1.992 -5.228 1.00 95.00 309 ARG A C 1
ATOM 2308 O O . ARG A 1 309 ? 16.566 -1.863 -4.368 1.00 95.00 309 ARG A O 1
ATOM 2315 N N . LEU A 1 310 ? 15.742 -2.966 -6.138 1.00 95.25 310 LEU A N 1
ATOM 2316 C CA . LEU A 1 310 ? 16.822 -3.958 -6.195 1.00 95.25 310 LEU A CA 1
ATOM 2317 C C . LEU A 1 310 ? 18.193 -3.306 -6.431 1.00 95.25 310 LEU A C 1
ATOM 2319 O O . LEU A 1 310 ? 19.155 -3.639 -5.739 1.00 95.25 310 LEU A O 1
ATOM 2323 N N . ALA A 1 311 ? 18.280 -2.353 -7.363 1.00 96.44 311 ALA A N 1
ATOM 2324 C CA . ALA A 1 311 ? 19.519 -1.624 -7.634 1.00 96.44 311 ALA A CA 1
ATOM 2325 C C . ALA A 1 311 ? 19.982 -0.784 -6.428 1.00 96.44 311 ALA A C 1
ATOM 2327 O O . ALA A 1 311 ? 21.177 -0.732 -6.133 1.00 96.44 311 ALA A O 1
ATOM 2328 N N . ASN A 1 312 ? 19.047 -0.168 -5.696 1.00 96.06 312 ASN A N 1
ATOM 2329 C CA . ASN A 1 312 ? 19.348 0.552 -4.457 1.00 96.06 312 ASN A CA 1
ATOM 2330 C C . ASN A 1 312 ? 19.902 -0.387 -3.379 1.00 96.06 312 ASN A C 1
ATOM 2332 O O . ASN A 1 312 ? 20.940 -0.078 -2.796 1.00 96.06 312 ASN A O 1
ATOM 2336 N N . ARG A 1 313 ? 19.290 -1.563 -3.171 1.00 94.31 313 ARG A N 1
ATOM 2337 C CA . ARG A 1 313 ? 19.804 -2.571 -2.224 1.00 94.31 313 ARG A CA 1
ATOM 2338 C C . ARG A 1 313 ? 21.226 -3.016 -2.576 1.00 94.31 313 ARG A C 1
ATOM 2340 O O . ARG A 1 313 ? 22.079 -3.105 -1.694 1.00 94.31 313 ARG A O 1
ATOM 2347 N N . GLU A 1 314 ? 21.524 -3.233 -3.858 1.00 96.31 314 GLU A N 1
ATOM 2348 C CA . GLU A 1 314 ? 22.890 -3.548 -4.304 1.00 96.31 314 GLU A CA 1
ATOM 2349 C C . GLU A 1 314 ? 23.870 -2.398 -4.002 1.00 96.31 314 GLU A C 1
ATOM 2351 O O . GLU A 1 314 ? 24.981 -2.623 -3.506 1.00 96.31 314 GLU A O 1
ATOM 2356 N N . LEU A 1 315 ? 23.468 -1.151 -4.269 1.00 97.19 315 LEU A N 1
ATOM 2357 C CA . LEU A 1 315 ? 24.279 0.029 -3.977 1.00 97.19 315 LEU A CA 1
ATOM 2358 C C . LEU A 1 315 ? 24.570 0.156 -2.475 1.00 97.19 315 LEU A C 1
ATOM 2360 O O . LEU A 1 315 ? 25.721 0.379 -2.096 1.00 97.19 315 LEU A O 1
ATOM 2364 N N . GLU A 1 316 ? 23.567 -0.038 -1.622 1.00 95.94 316 GLU A N 1
ATOM 2365 C CA . GLU A 1 316 ? 23.731 -0.027 -0.168 1.00 95.94 316 GLU A CA 1
ATOM 2366 C C . GLU A 1 316 ? 24.715 -1.093 0.310 1.00 95.94 316 GLU A C 1
ATOM 2368 O O . GLU A 1 316 ? 25.631 -0.792 1.078 1.00 95.94 316 GLU A O 1
ATOM 2373 N N . GLN A 1 317 ? 24.587 -2.330 -0.176 1.00 96.12 317 GLN A N 1
ATOM 2374 C CA . GLN A 1 317 ? 25.512 -3.413 0.167 1.00 96.12 317 GLN A CA 1
ATOM 2375 C C . GLN A 1 317 ? 26.952 -3.068 -0.228 1.00 96.12 317 GLN A C 1
ATOM 2377 O O . GLN A 1 317 ? 27.891 -3.303 0.538 1.00 96.12 317 GLN A O 1
ATOM 2382 N N . ARG A 1 318 ? 27.144 -2.453 -1.401 1.00 97.56 318 ARG A N 1
ATOM 2383 C CA . ARG A 1 318 ? 28.462 -1.988 -1.852 1.00 97.56 318 ARG A CA 1
ATOM 2384 C C . ARG A 1 318 ? 29.031 -0.885 -0.965 1.00 97.56 318 ARG A C 1
ATOM 2386 O O . ARG A 1 318 ? 30.241 -0.892 -0.722 1.00 97.56 318 ARG A O 1
ATOM 2393 N N . ILE A 1 319 ? 28.192 0.043 -0.501 1.00 97.69 319 ILE A N 1
ATOM 2394 C CA . ILE A 1 319 ? 28.583 1.100 0.441 1.00 97.69 319 ILE A CA 1
ATOM 2395 C C . ILE A 1 319 ? 29.022 0.468 1.765 1.00 97.69 319 ILE A C 1
ATOM 2397 O O . ILE A 1 319 ? 30.168 0.674 2.167 1.00 97.69 319 ILE A O 1
ATOM 2401 N N . ARG A 1 320 ? 28.191 -0.395 2.367 1.00 95.88 320 ARG A N 1
ATOM 2402 C CA . ARG A 1 320 ? 28.502 -1.097 3.628 1.00 95.88 320 ARG A CA 1
ATOM 2403 C C . ARG A 1 320 ? 29.814 -1.883 3.527 1.00 95.88 320 ARG A C 1
ATOM 2405 O O . ARG A 1 320 ? 30.694 -1.758 4.374 1.00 95.88 320 ARG A O 1
ATOM 2412 N N . ALA A 1 321 ? 30.017 -2.620 2.434 1.00 95.75 321 ALA A N 1
ATOM 2413 C CA . ALA A 1 321 ? 31.260 -3.356 2.197 1.00 95.75 321 ALA A CA 1
ATOM 2414 C C . ALA A 1 321 ? 32.492 -2.439 2.053 1.00 95.75 321 ALA A C 1
ATOM 2416 O O . ALA A 1 321 ? 33.610 -2.822 2.406 1.00 95.75 321 ALA A O 1
ATOM 2417 N N . ALA A 1 322 ? 32.329 -1.233 1.504 1.00 96.31 322 ALA A N 1
ATOM 2418 C CA . ALA A 1 322 ? 33.406 -0.251 1.429 1.00 96.31 322 ALA A CA 1
ATOM 2419 C C . ALA A 1 322 ? 33.740 0.352 2.801 1.00 96.31 322 ALA A C 1
ATOM 2421 O O . ALA A 1 322 ? 34.918 0.582 3.069 1.00 96.31 322 ALA A O 1
ATOM 2422 N N . GLU A 1 323 ? 32.743 0.559 3.662 1.00 96.50 323 GLU A N 1
ATOM 2423 C CA . GLU A 1 323 ? 32.927 1.021 5.042 1.00 96.50 323 GLU A CA 1
ATOM 2424 C C . GLU A 1 323 ? 33.679 -0.016 5.881 1.00 96.50 323 GLU A C 1
ATOM 2426 O O . GLU A 1 323 ? 34.681 0.325 6.505 1.00 96.50 323 GLU A O 1
ATOM 2431 N N . THR A 1 324 ? 33.293 -1.295 5.806 1.00 94.88 324 THR A N 1
ATOM 2432 C CA . THR A 1 324 ? 33.986 -2.382 6.523 1.00 94.88 324 THR A CA 1
ATOM 2433 C C . THR A 1 324 ? 35.452 -2.525 6.114 1.00 94.88 324 THR A C 1
ATOM 2435 O O . THR A 1 324 ? 36.277 -2.881 6.939 1.00 94.88 324 THR A O 1
ATOM 2438 N N . ARG A 1 325 ? 35.811 -2.241 4.854 1.00 91.44 325 ARG A N 1
ATOM 2439 C CA . ARG A 1 325 ? 37.217 -2.280 4.400 1.00 91.44 325 ARG A CA 1
ATOM 2440 C C . ARG A 1 325 ? 38.055 -1.089 4.871 1.00 91.44 325 ARG A C 1
ATOM 2442 O O . ARG A 1 325 ? 39.275 -1.136 4.737 1.00 91.44 325 ARG A O 1
ATOM 2449 N N . ARG A 1 326 ? 37.416 0.003 5.302 1.00 86.00 326 ARG A N 1
ATOM 2450 C CA . ARG A 1 326 ? 38.096 1.217 5.778 1.00 86.00 326 ARG A CA 1
ATOM 2451 C C . ARG A 1 326 ? 38.355 1.202 7.285 1.00 86.00 326 ARG A C 1
ATOM 2453 O O . ARG A 1 326 ? 39.269 1.907 7.706 1.00 86.00 326 ARG A O 1
ATOM 2460 N N . GLY A 1 327 ? 37.534 0.483 8.054 1.00 69.81 327 GLY A N 1
ATOM 2461 C CA . GLY A 1 327 ? 37.702 0.266 9.497 1.00 69.81 327 GLY A CA 1
ATOM 2462 C C . GLY A 1 327 ? 38.630 -0.898 9.798 1.00 69.81 327 GLY A C 1
ATOM 2463 O O . GLY A 1 327 ? 39.348 -0.798 10.814 1.00 69.81 327 GLY A O 1
#

pLDDT: mean 71.37, std 27.75, range [23.84, 98.56]

Radius of gyration: 28.96 Å; chains: 1; bounding box: 66×93×87 Å

Secondary structure (DSSP, 8-state):
----TT--S----HHHHHHHHHHHHTTSTT--HHHHH--HHHHHHHHHHHHHHHHHHHHHT-HHHHHHHHHHHHHHHHHHHHHHHHTSSS---HHHHHHHHHHHHHHH-HHHHSSS----HHHHHHHHHHHHHHTTTT-S-TTTT--TTS-HHHHHHHHHHHHHHHHHHHTTS--SS---S--------TTTTT---PPP----PPPPPPP----------------------------SSSSS----------PPPPP------SSSHHHHHHHHHHHHHHHHHHHHHHHHHHHHHHHTT--HHHHHHHHHHHHHHHHHHHHHTT-

Foldseek 3Di:
DPDPPPPPPPPDPVVVVVLLVVLVQCVDDVHPCVLVVDDPVVCPVVLVVLVVQCVVCVVVVPPVSVVVSVVSNVNSLQSNQVCCCPPNVNNHHSVRVVVVVVVLVLQLQCLPNNPHHDPDPVVRVVSNVVSVCVVCVVDPALCPPQDPPDDPLLSLLVVVVSVVVVVVVVPPPPPPDDDDDDDDPPPLPQPPPVNHDDPDDDDDDDDDDDDDDDDDDDDDDDDDDDDDDDDDDDDDPDPQPPDPNDDDDDDDDDDDDDDDDDDDDDDDPVVVVVVVVVVVVVVVVVVVVSSVVSVVCVVVSHRPVVVVVVVVVVVVVVVVVVVVVVD

Sequence (327 aa):
MADAGERSGRREHPELLRLLEVVEAFRGEGGCAWYEAQTHATLVKYLTEETAELVEALEDDDPTDIREELGDVLFQVLFHSDIASTRGSGAFTLEDVAREQADKLVRRNPHVFGPTPTRDIDEIIRLWQEAKAVEKRDRTSVLDGVPRDMSALALAQKLLGKERQVAAAVSPAVAADTASVSTTLDSGWGNHFGMGNKPSGSEKAIPKPGVEEAAIDSGVTSTARDSADLATSTLDSGWGNHLGMGNKPSGSEKAIPKPGVEFGAAGADSVNAVNAVDSVSEELELGRTLLALVRDADARGLDAERAMRLANRELEQRIRAAETRRG